Protein 6X7N (pdb70)

Foldseek 3Di:
DDWDKDKDFDDPQQAAPALRVVVVVVVVQQVQQCVPFVHNQVQFAFPVGARKHQAWFKKKKAAAPQDFRNVDDGGFIKMKTKHWAFPDQFKIKMKIKIARPPDDCSVPHDDLCCQQPNPDHRIIIMITITGIWGDPDPLFQPPIHGGGGPSGHSPPGHHDDPVRDCVVQVVVCQVCLFSQHPPHPQKAWDPQKDKDWAQQDPPPAADPRGWGHPSVVVVVQVVRVVVRCVVVVHDPVQSSVKGFRMKMKGFQGIGRNRFTKMKMKTKIAGNPDHQWIKIWIWIGRVVVGDGGMIMITTIGTD

Organism: Streptomyces atroolivaceus (NCBI:txid66869)

Sequence (302 aa):
RPEIKQAVTVRPGMCGPGSLFVGQLGDWTWETVSAQCDTDVFAARDASSGNPTYLAFYYFRVRGGRELHPGSLTFGDRLTTVTSGCYDQGTESSVLTLHRIDRRAAGGSSDDAQRPLDLLHHEFYERPRRDGSLYVENFNRWVTTRSAPGSNEDLVKSSSPPGFRNDDGGLLPQLPAAYSPRAVYREARTAHTFRALDEPPGFRLLPDTVEVEHPVDIVRDVNGVGLLYFASSYFSMVDKAALALWRRLGRSDRAFLRRVVVDQQMCYLLGNADLDSVLTLGARVRVSTETPGEELVDVVISDRDSGRVIAVSTLHTQHHD

Structure (mmCIF, N/CA/C/O backbone):
data_6X7N
#
_entry.id   6X7N
#
_cell.length_a   60.875
_cell.length_b   60.875
_cell.length_c   309.488
_cell.angle_alpha   90.000
_cell.angle_beta   90.000
_cell.angle_gamma   120.000
#
_symmetry.space_group_name_H-M   'P 61 2 2'
#
loop_
_entity.id
_entity.type
_entity.pdbx_description
1 polymer 'Bifunctional methylmalonyl-CoA:ACP acyltransferase/decarboxylase'
2 non-polymer [1-[2-[3-[[(2~{R})-4-[[[(2~{R},3~{S},4~{R},5~{R})-5-(6-aminopurin-9-yl)-4-oxidanyl-3-phosphonooxy-oxolan-2-yl]methoxy-oxidanyl-phosphoryl]oxy-oxidanyl-phosphoryl]oxy-3,3-dimethyl-2-oxidanyl-butanoyl]amino]propanoylamino]ethylamino]-1-oxidanylidene-propan-2-ylidene]-bis(oxidanidyl)azanium
3 non-polymer 'SULFATE ION'
4 water water
#
loop_
_atom_site.group_PDB
_atom_site.id
_atom_site.type_symbol
_atom_site.label_atom_id
_atom_site.label_alt_id
_atom_site.label_comp_id
_atom_site.label_asym_id
_atom_site.label_entity_id
_atom_site.label_seq_id
_atom_site.pdbx_PDB_ins_code
_atom_site.Cartn_x
_atom_site.Cartn_y
_atom_site.Cartn_z
_atom_site.occupancy
_atom_site.B_iso_or_equiv
_atom_site.auth_seq_id
_atom_site.auth_comp_id
_atom_site.auth_asym_id
_atom_site.auth_atom_id
_atom_site.pdbx_PDB_model_num
ATOM 1 N N . ARG A 1 10 ? 8.219 8.314 6.344 1.00 55.77 10 ARG A N 1
ATOM 2 C CA . ARG A 1 10 ? 8.159 7.989 7.810 1.00 54.96 10 ARG A CA 1
ATOM 3 C C . ARG A 1 10 ? 7.728 9.212 8.606 1.00 55.33 10 ARG A C 1
ATOM 4 O O . ARG A 1 10 ? 7.848 10.344 8.141 1.00 58.37 10 ARG A O 1
ATOM 12 N N . PRO A 1 11 ? 7.279 9.019 9.865 1.00 47.28 11 PRO A N 1
ATOM 13 C CA . PRO A 1 11 ? 6.969 10.153 10.725 1.00 47.58 11 PRO A CA 1
ATOM 14 C C . PRO A 1 11 ? 8.265 10.871 11.148 1.00 41.90 11 PRO A C 1
ATOM 15 O O . PRO A 1 11 ? 9.290 10.234 11.475 1.00 41.12 11 PRO A O 1
ATOM 19 N N . GLU A 1 12 ? 8.216 12.195 11.032 1.00 38.17 12 GLU A N 1
ATOM 20 C CA . GLU A 1 12 ? 9.079 13.121 11.794 1.00 36.21 12 GLU A CA 1
ATOM 21 C C . GLU A 1 12 ? 9.012 12.730 13.261 1.00 36.69 12 GLU A C 1
ATOM 22 O O . GLU A 1 12 ? 7.977 12.184 13.707 1.00 39.49 12 GLU A O 1
ATOM 28 N N . ILE A 1 13 ? 10.069 13.036 13.994 1.00 34.18 13 ILE A N 1
ATOM 29 C CA . ILE A 1 13 ? 10.139 12.697 15.431 1.00 30.87 13 ILE A CA 1
ATOM 30 C C . ILE A 1 13 ? 9.971 13.984 16.228 1.00 33.54 13 ILE A C 1
ATOM 31 O O . ILE A 1 13 ? 10.858 14.836 16.136 1.00 28.13 13 ILE A O 1
ATOM 36 N N . LYS A 1 14 ? 8.882 14.096 17.002 1.00 30.20 14 LYS A N 1
ATOM 37 C CA . LYS A 1 14 ? 8.708 15.152 18.016 1.00 33.79 14 LYS A CA 1
ATOM 38 C C . LYS A 1 14 ? 9.186 14.622 19.369 1.00 35.96 14 LYS A C 1
ATOM 39 O O . LYS A 1 14 ? 8.945 13.434 19.709 1.00 41.54 14 LYS A O 1
ATOM 45 N N . GLN A 1 15 ? 9.876 15.465 20.115 1.00 27.26 15 GLN A N 1
ATOM 46 C CA . GLN A 1 15 ? 10.258 15.094 21.499 1.00 28.29 15 GLN A CA 1
ATOM 47 C C . GLN A 1 15 ? 10.190 16.345 22.387 1.00 24.87 15 GLN A C 1
ATOM 48 O O . GLN A 1 15 ? 10.455 17.503 21.933 1.00 22.56 15 GLN A O 1
ATOM 54 N N . ALA A 1 16 ? 9.715 16.114 23.628 1.00 24.51 16 ALA A N 1
ATOM 55 C CA . ALA A 1 16 ? 9.783 17.052 24.764 1.00 23.51 16 ALA A CA 1
ATOM 56 C C . ALA A 1 16 ? 11.168 16.880 25.399 1.00 21.05 16 ALA A C 1
ATOM 57 O O . ALA A 1 16 ? 11.556 15.735 25.682 1.00 26.00 16 ALA A O 1
ATOM 59 N N . VAL A 1 17 ? 11.875 17.985 25.506 1.00 20.17 17 VAL A N 1
ATOM 60 C CA . VAL A 1 17 ? 13.261 17.995 26.055 1.00 18.94 17 VAL A CA 1
ATOM 61 C C . VAL A 1 17 ? 13.301 19.018 27.156 1.00 19.14 17 VAL A C 1
ATOM 62 O O . VAL A 1 17 ? 13.017 20.198 26.936 1.00 19.85 17 VAL A O 1
ATOM 66 N N . THR A 1 18 ? 13.812 18.586 28.309 1.00 18.87 18 THR A N 1
ATOM 67 C CA . THR A 1 18 ? 14.157 19.497 29.402 1.00 19.70 18 THR A CA 1
ATOM 68 C C . THR A 1 18 ? 15.673 19.735 29.354 1.00 19.94 18 THR A C 1
ATOM 69 O O . THR A 1 18 ? 16.398 18.762 29.348 1.00 22.06 18 THR A O 1
ATOM 73 N N . VAL A 1 19 ? 16.079 20.965 29.198 1.00 16.17 19 VAL A N 1
ATOM 74 C CA . VAL A 1 19 ? 17.523 21.318 28.987 1.00 16.32 19 VAL A CA 1
ATOM 75 C C . VAL A 1 19 ? 18.359 20.794 30.172 1.00 16.48 19 VAL A C 1
ATOM 76 O O . VAL A 1 19 ? 18.130 21.082 31.345 1.00 15.78 19 VAL A O 1
ATOM 80 N N . ARG A 1 20 ? 19.386 20.022 29.810 1.00 15.67 20 ARG A N 1
ATOM 81 C CA . ARG A 1 20 ? 20.327 19.359 30.750 1.00 14.51 20 ARG A CA 1
ATOM 82 C C . ARG A 1 20 ? 21.654 20.097 30.771 1.00 12.87 20 ARG A C 1
ATOM 83 O O . ARG A 1 20 ? 22.029 20.766 29.805 1.00 13.56 20 ARG A O 1
ATOM 91 N N . PRO A 1 21 ? 22.460 19.830 31.807 1.00 13.36 21 PRO A N 1
ATOM 92 C CA . PRO A 1 21 ? 23.806 20.367 31.812 1.00 13.35 21 PRO A CA 1
ATOM 93 C C . PRO A 1 21 ? 24.654 20.001 30.593 1.00 14.20 21 PRO A C 1
ATOM 94 O O . PRO A 1 21 ? 25.516 20.786 30.166 1.00 13.96 21 PRO A O 1
ATOM 98 N N . GLY A 1 22 ? 24.431 18.835 29.983 1.00 14.48 22 GLY A N 1
ATOM 99 C CA . GLY A 1 22 ? 25.269 18.378 28.868 1.00 14.89 22 GLY A CA 1
ATOM 100 C C . GLY A 1 22 ? 24.820 18.926 27.528 1.00 14.05 22 GLY A C 1
ATOM 101 O O . GLY A 1 22 ? 25.306 18.457 26.485 1.00 14.38 22 GLY A O 1
ATOM 102 N N . MET A 1 23 ? 23.961 19.961 27.456 1.00 12.12 23 MET A N 1
ATOM 103 C CA . MET A 1 23 ? 23.483 20.438 26.140 1.00 13.29 23 MET A CA 1
ATOM 104 C C . MET A 1 23 ? 23.284 21.971 26.140 1.00 13.79 23 MET A C 1
ATOM 105 O O . MET A 1 23 ? 22.506 22.456 25.302 1.00 16.17 23 MET A O 1
ATOM 110 N N . CYS A 1 24 ? 23.978 22.710 26.969 1.00 13.56 24 CYS A N 1
ATOM 111 C CA . CYS A 1 24 ? 23.863 24.190 26.916 1.00 14.71 24 CYS A CA 1
ATOM 112 C C . CYS A 1 24 ? 25.090 24.857 27.456 1.00 16.45 24 CYS A C 1
ATOM 113 O O . CYS A 1 24 ? 26.030 24.151 27.879 1.00 15.25 24 CYS A O 1
ATOM 116 N N . GLY A 1 25 ? 25.087 26.190 27.513 1.00 16.72 25 GLY A N 1
ATOM 117 C CA . GLY A 1 25 ? 26.237 26.950 27.982 1.00 16.40 25 GLY A CA 1
ATOM 118 C C . GLY A 1 25 ? 27.002 27.532 26.809 1.00 16.33 25 GLY A C 1
ATOM 119 O O . GLY A 1 25 ? 26.695 27.276 25.644 1.00 19.06 25 GLY A O 1
ATOM 120 N N . PRO A 1 26 ? 28.031 28.329 27.105 1.00 17.94 26 PRO A N 1
ATOM 121 C CA . PRO A 1 26 ? 28.787 29.030 26.065 1.00 20.47 26 PRO A CA 1
ATOM 122 C C . PRO A 1 26 ? 29.755 28.124 25.296 1.0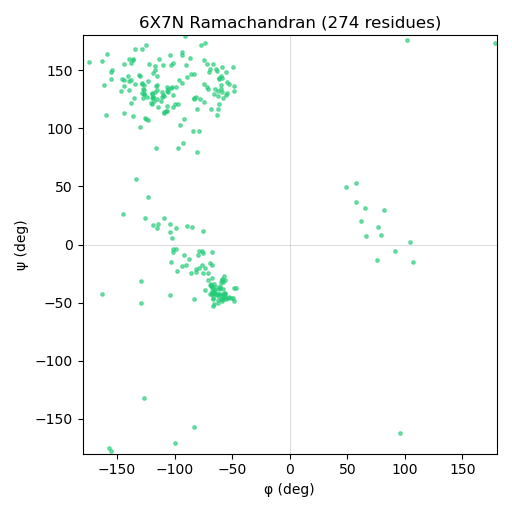0 20.85 26 PRO A C 1
ATOM 123 O O . PRO A 1 26 ? 30.463 28.620 24.400 1.00 23.36 26 PRO A O 1
ATOM 127 N N . GLY A 1 27 ? 29.898 26.871 25.708 1.00 19.78 27 GLY A N 1
ATOM 128 C CA . GLY A 1 27 ? 30.729 25.885 24.998 1.00 19.47 27 GLY A CA 1
ATOM 129 C C . GLY A 1 27 ? 29.976 25.251 23.835 1.00 17.28 27 GLY A C 1
ATOM 130 O O . GLY A 1 27 ? 29.030 25.779 23.301 1.00 17.89 27 GLY A O 1
ATOM 131 N N . SER A 1 28 ? 30.455 24.094 23.485 1.00 17.65 28 SER A N 1
ATOM 132 C CA . SER A 1 28 ? 29.976 23.326 22.322 1.00 17.73 28 SER A CA 1
ATOM 133 C C . SER A 1 28 ? 28.978 22.221 22.691 1.00 16.37 28 SER A C 1
ATOM 134 O O . SER A 1 28 ? 28.699 21.345 21.813 1.00 15.66 28 SER A O 1
ATOM 137 N N . LEU A 1 29 ? 28.422 22.236 23.927 1.00 13.82 29 LEU A N 1
ATOM 138 C CA . LEU A 1 29 ? 27.567 21.111 24.335 1.00 14.46 29 LEU A CA 1
ATOM 139 C C . LEU A 1 29 ? 26.278 21.032 23.529 1.00 13.11 29 LEU A C 1
ATOM 140 O O . LEU A 1 29 ? 25.7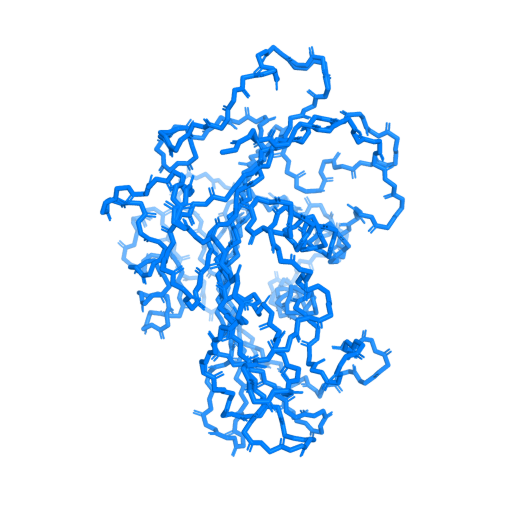92 19.935 23.280 1.00 13.93 29 LEU A O 1
ATOM 145 N N . PHE A 1 30 ? 25.646 22.173 23.252 1.00 14.13 30 PHE A N 1
ATOM 146 C CA . PHE A 1 30 ? 24.361 22.122 22.515 1.00 13.96 30 PHE A CA 1
ATOM 147 C C . PHE A 1 30 ? 24.602 21.504 21.122 1.00 13.07 30 PHE A C 1
ATOM 148 O O . PHE A 1 30 ? 23.860 20.664 20.671 1.00 14.07 30 PHE A O 1
ATOM 156 N N . VAL A 1 31 ? 25.631 21.976 20.417 1.00 14.91 31 VAL A N 1
ATOM 157 C CA . VAL A 1 31 ? 26.008 21.410 19.100 1.00 14.39 31 VAL A CA 1
ATOM 158 C C . VAL A 1 31 ? 26.276 19.905 19.249 1.00 12.72 31 VAL A C 1
ATOM 159 O O . VAL A 1 31 ? 25.842 19.136 18.384 1.00 13.53 31 VAL A O 1
ATOM 163 N N . GLY A 1 32 ? 26.964 19.502 20.304 1.00 12.59 32 GLY A N 1
ATOM 164 C CA . GLY A 1 32 ? 27.205 18.071 20.549 1.00 13.20 32 GLY A CA 1
ATOM 165 C C . GLY A 1 32 ? 25.905 17.294 20.648 1.00 12.88 32 GLY A C 1
ATOM 166 O O . GLY A 1 32 ? 25.730 16.248 20.039 1.00 14.30 32 GLY A O 1
ATOM 167 N N . GLN A 1 33 ? 24.944 17.854 21.381 1.00 13.21 33 GLN A N 1
ATOM 168 C CA . GLN A 1 33 ? 23.636 17.174 21.585 1.00 13.47 33 GLN A CA 1
ATOM 169 C C . GLN A 1 33 ? 22.884 17.126 20.270 1.00 14.25 33 GLN A C 1
ATOM 170 O O . GLN A 1 33 ? 22.257 16.143 19.947 1.00 16.15 33 GLN A O 1
ATOM 176 N N . LEU A 1 34 ? 22.895 18.221 19.524 1.00 14.06 34 LEU A N 1
ATOM 177 C CA . LEU A 1 34 ? 22.242 18.255 18.212 1.00 13.85 34 LEU A CA 1
ATOM 178 C C . LEU A 1 34 ? 22.762 17.107 17.354 1.00 13.52 34 LEU A C 1
ATOM 179 O O . LEU A 1 34 ? 22.007 16.476 16.612 1.00 15.01 34 LEU A O 1
ATOM 184 N N . GLY A 1 35 ? 24.083 16.941 17.355 1.00 13.13 35 GLY A N 1
ATOM 185 C CA . GLY A 1 35 ? 24.697 15.913 16.517 1.00 14.25 35 GLY A CA 1
ATOM 186 C C . GLY A 1 35 ? 24.250 14.505 16.889 1.00 12.92 35 GLY A C 1
ATOM 187 O O . GLY A 1 35 ? 23.978 13.697 15.997 1.00 13.31 35 GLY A O 1
ATOM 188 N N . ASP A 1 36 ? 24.196 14.261 18.173 1.00 12.40 36 ASP A N 1
ATOM 189 C CA . ASP A 1 36 ? 23.653 12.954 18.658 1.00 12.83 36 ASP A CA 1
ATOM 190 C C . ASP A 1 36 ? 22.212 12.821 18.114 1.00 13.60 36 ASP A C 1
ATOM 191 O O . ASP A 1 36 ? 21.864 11.733 17.638 1.00 14.75 36 ASP A O 1
ATOM 196 N N . TRP A 1 37 ? 21.369 13.852 18.214 1.00 14.20 37 TRP A N 1
ATOM 197 C CA . TRP A 1 37 ? 19.973 13.743 17.699 1.00 15.51 37 TRP A CA 1
ATOM 198 C C . TRP A 1 37 ? 19.991 13.484 16.221 1.00 16.48 37 TRP A C 1
ATOM 199 O O . TRP A 1 37 ? 19.143 12.734 15.734 1.00 16.52 37 TRP A O 1
ATOM 210 N N . THR A 1 38 ? 20.881 14.083 15.460 1.00 14.86 38 THR A N 1
ATOM 211 C CA . THR A 1 38 ? 20.946 13.792 14.022 1.00 14.19 38 THR A CA 1
ATOM 212 C C . THR A 1 38 ? 21.197 12.291 13.786 1.00 14.67 38 THR A C 1
ATOM 213 O O . THR A 1 38 ? 20.488 11.687 12.993 1.00 16.34 38 THR A O 1
ATOM 217 N N . TRP A 1 39 ? 22.155 11.701 14.451 1.00 14.77 39 TRP A N 1
ATOM 218 C CA . TRP A 1 39 ? 22.449 10.278 14.227 1.00 14.89 39 TRP A CA 1
ATOM 219 C C . TRP A 1 39 ? 21.239 9.441 14.697 1.00 15.70 39 TRP A C 1
ATOM 220 O O . TRP A 1 39 ? 20.965 8.468 14.002 1.00 17.20 39 TRP A O 1
ATOM 231 N N . GLU A 1 40 ? 20.526 9.857 15.750 1.00 15.58 40 GLU A N 1
ATOM 232 C CA . GLU A 1 40 ? 19.339 9.077 16.174 1.00 16.86 40 GLU A CA 1
ATOM 233 C C . GLU A 1 40 ? 18.290 9.193 15.102 1.00 17.75 40 GLU A C 1
ATOM 234 O O . GLU A 1 40 ? 17.578 8.169 14.840 1.00 19.94 40 GLU A O 1
ATOM 240 N N . THR A 1 41 ? 18.096 10.386 14.556 1.00 15.69 41 THR A N 1
ATOM 241 C CA . THR A 1 41 ? 16.989 10.654 13.589 1.00 17.76 41 THR A CA 1
ATOM 242 C C . THR A 1 41 ? 17.266 9.872 12.322 1.00 17.70 41 THR A C 1
ATOM 243 O O . THR A 1 41 ? 16.339 9.221 11.731 1.00 18.44 41 THR A O 1
ATOM 247 N N . VAL A 1 42 ? 18.486 9.922 11.800 1.00 17.59 42 VAL A N 1
ATOM 248 C CA . VAL A 1 42 ? 18.859 9.134 10.598 1.00 17.34 42 VAL A CA 1
ATOM 249 C C . VAL A 1 42 ? 18.655 7.635 10.875 1.00 19.42 42 VAL A C 1
ATOM 250 O O . VAL A 1 42 ? 18.110 6.915 9.990 1.00 20.06 42 VAL A O 1
ATOM 254 N N . SER A 1 43 ? 19.038 7.137 12.031 1.00 17.93 43 SER A N 1
ATOM 255 C CA . SER A 1 43 ? 18.929 5.679 12.298 1.00 19.50 43 SER A CA 1
ATOM 256 C C . SER A 1 43 ? 17.448 5.315 12.198 1.00 20.49 43 SER A C 1
ATOM 257 O O . SER A 1 43 ? 17.122 4.265 11.629 1.00 22.26 43 SER A O 1
ATOM 260 N N . ALA A 1 44 ? 16.599 6.122 12.785 1.00 18.51 44 ALA A N 1
ATOM 261 C CA . ALA A 1 44 ? 15.139 5.844 12.840 1.00 22.02 44 ALA A CA 1
ATOM 262 C C . ALA A 1 44 ? 14.555 5.901 11.432 1.00 23.69 44 ALA A C 1
ATOM 263 O O . ALA A 1 44 ? 13.767 4.972 11.074 1.00 29.43 44 ALA A O 1
ATOM 265 N N . GLN A 1 45 ? 14.806 6.964 10.685 1.00 21.35 45 GLN A N 1
ATOM 266 C CA . GLN A 1 45 ? 14.127 7.205 9.383 1.00 24.08 45 GLN A CA 1
ATOM 267 C C . GLN A 1 45 ? 14.771 6.418 8.253 1.00 25.77 45 GLN A C 1
ATOM 268 O O . GLN A 1 45 ? 14.091 6.302 7.216 1.00 26.69 45 GLN A O 1
ATOM 274 N N . CYS A 1 46 ? 16.020 5.961 8.351 1.00 21.90 46 CYS A N 1
ATOM 275 C CA . CYS A 1 46 ? 16.735 5.313 7.236 1.00 21.05 46 CYS A CA 1
ATOM 276 C C . CYS A 1 46 ? 17.050 3.860 7.526 1.00 21.71 46 CYS A C 1
ATOM 277 O O . CYS A 1 46 ? 17.888 3.274 6.803 1.00 21.39 46 CYS A O 1
ATOM 280 N N . ASP A 1 47 ? 16.394 3.339 8.574 1.00 22.16 47 ASP A N 1
ATOM 281 C CA . ASP A 1 47 ? 16.453 1.900 8.921 1.00 25.16 47 ASP A CA 1
ATOM 282 C C . ASP A 1 47 ? 17.900 1.419 8.951 1.00 23.90 47 ASP A C 1
ATOM 283 O O . ASP A 1 47 ? 18.251 0.307 8.490 1.00 25.49 47 ASP A O 1
ATOM 288 N N . THR A 1 48 ? 18.770 2.155 9.651 1.00 22.92 48 THR A N 1
ATOM 289 C CA . THR A 1 48 ? 20.195 1.835 9.688 1.00 23.36 48 THR A CA 1
ATOM 290 C C . THR A 1 48 ? 20.717 2.145 11.094 1.00 19.35 48 THR A C 1
ATOM 291 O O . THR A 1 48 ? 20.347 3.241 11.582 1.00 22.61 48 THR A O 1
ATOM 295 N N . ASP A 1 49 ? 21.516 1.307 11.681 1.00 18.83 49 ASP A N 1
ATOM 296 C CA . ASP A 1 49 ? 22.209 1.674 12.937 1.00 20.38 49 ASP A CA 1
ATOM 297 C C . ASP A 1 49 ? 23.404 2.552 12.538 1.00 17.32 49 ASP A C 1
ATOM 298 O O . ASP A 1 49 ? 24.479 2.068 12.298 1.00 18.77 49 ASP A O 1
ATOM 303 N N . VAL A 1 50 ? 23.227 3.867 12.627 1.00 17.45 50 VAL A N 1
ATOM 304 C CA . VAL A 1 50 ? 24.313 4.784 12.220 1.00 17.06 50 VAL A CA 1
ATOM 305 C C . VAL A 1 50 ? 25.492 4.591 13.171 1.00 14.80 50 VAL A C 1
ATOM 306 O O . VAL A 1 50 ? 26.635 4.650 12.777 1.00 15.41 50 VAL A O 1
ATOM 310 N N . PHE A 1 51 ? 25.196 4.396 14.464 1.00 15.83 51 PHE A N 1
ATOM 311 C CA . PHE A 1 51 ? 26.247 4.385 15.503 1.00 15.42 51 PHE A CA 1
ATOM 312 C C . PHE A 1 51 ? 27.243 3.261 15.227 1.00 14.58 51 PHE A C 1
ATOM 313 O O . PHE A 1 51 ? 28.411 3.440 15.435 1.00 17.38 51 PHE A O 1
ATOM 321 N N . ALA A 1 52 ? 26.735 2.086 14.728 1.00 16.39 52 ALA A N 1
ATOM 322 C CA . ALA A 1 52 ? 27.664 0.954 14.491 1.00 17.51 52 ALA A CA 1
ATOM 323 C C . ALA A 1 52 ? 27.867 0.704 12.999 1.00 20.80 52 ALA A C 1
ATOM 324 O O . ALA A 1 52 ? 28.269 -0.428 12.637 1.00 20.87 52 ALA A O 1
ATOM 326 N N . ALA A 1 53 ? 27.634 1.684 12.146 1.00 17.68 53 ALA A N 1
ATOM 327 C CA . ALA A 1 53 ? 27.567 1.478 10.695 1.00 18.58 53 ALA A CA 1
ATOM 328 C C . ALA A 1 53 ? 28.888 0.950 10.167 1.00 18.02 53 ALA A C 1
ATOM 329 O O . ALA A 1 53 ? 29.973 1.341 10.509 1.00 19.63 53 ALA A O 1
ATOM 331 N N . ARG A 1 54 ? 28.763 0.052 9.171 1.00 21.41 54 ARG A N 1
ATOM 332 C CA . ARG A 1 54 ? 29.866 -0.578 8.425 1.00 24.01 54 ARG A CA 1
ATOM 333 C C . ARG A 1 54 ? 29.575 -0.427 6.934 1.00 23.67 54 ARG A C 1
ATOM 334 O O . ARG A 1 54 ? 28.393 -0.478 6.566 1.00 24.79 54 ARG A O 1
ATOM 342 N N . ASP A 1 55 ? 30.607 -0.251 6.118 1.00 23.33 55 ASP A N 1
ATOM 343 C CA . ASP A 1 55 ? 30.435 -0.286 4.635 1.00 27.44 55 ASP A CA 1
ATOM 344 C C . ASP A 1 55 ? 30.228 -1.752 4.240 1.00 32.66 55 ASP A C 1
ATOM 345 O O . ASP A 1 55 ? 30.367 -2.652 5.089 1.00 28.53 55 ASP A O 1
ATOM 350 N N . ALA A 1 56 ? 29.920 -1.973 2.961 1.00 33.62 56 ALA A N 1
ATOM 351 C CA . ALA A 1 56 ? 29.615 -3.314 2.421 1.00 35.70 56 ALA A CA 1
ATOM 352 C C . ALA A 1 56 ? 30.802 -4.227 2.685 1.00 36.19 56 ALA A C 1
ATOM 353 O O . ALA A 1 56 ? 30.585 -5.428 2.912 1.00 34.69 56 ALA A O 1
ATOM 355 N N . SER A 1 57 ? 32.015 -3.668 2.674 1.00 32.26 57 SER A N 1
ATOM 356 C CA A SER A 1 57 ? 33.277 -4.442 2.839 0.50 27.69 57 SER A CA 1
ATOM 357 C CA B SER A 1 57 ? 33.245 -4.484 2.836 0.50 29.62 57 SER A CA 1
ATOM 358 C C . SER A 1 57 ? 33.484 -4.832 4.302 1.00 28.17 57 SER A C 1
ATOM 359 O O . SER A 1 57 ? 34.322 -5.645 4.557 1.00 28.68 57 SER A O 1
ATOM 364 N N . GLY A 1 58 ? 32.792 -4.178 5.241 1.00 30.48 58 GLY A N 1
ATOM 365 C CA . GLY A 1 58 ? 32.951 -4.467 6.682 1.00 29.44 58 GLY A CA 1
ATOM 366 C C . GLY A 1 58 ? 33.759 -3.421 7.470 1.00 33.60 58 GLY A C 1
ATOM 367 O O . GLY A 1 58 ? 34.013 -3.650 8.629 1.00 30.63 58 GLY A O 1
ATOM 368 N N . ASN A 1 59 ? 34.217 -2.332 6.867 1.00 29.82 59 ASN A N 1
ATOM 369 C CA . ASN A 1 59 ? 34.963 -1.258 7.578 1.00 29.78 59 ASN A CA 1
ATOM 370 C C . ASN A 1 59 ? 33.983 -0.256 8.199 1.00 23.85 59 ASN A C 1
ATOM 371 O O . ASN A 1 59 ? 32.904 -0.007 7.665 1.00 22.99 59 ASN A O 1
ATOM 376 N N . PRO A 1 60 ? 34.329 0.342 9.370 1.00 23.01 60 PRO A N 1
ATOM 377 C CA . PRO A 1 60 ? 33.456 1.344 9.989 1.00 20.01 60 PRO A CA 1
ATOM 378 C C . PRO A 1 60 ? 33.242 2.526 9.035 1.00 19.59 60 PRO A C 1
ATOM 379 O O . PRO A 1 60 ? 34.211 2.966 8.404 1.00 20.85 60 PRO A O 1
ATOM 383 N N . THR A 1 61 ? 31.993 2.957 8.890 1.00 18.42 61 THR A N 1
ATOM 384 C CA . THR A 1 61 ? 31.630 4.153 8.118 1.00 18.76 61 THR A CA 1
ATOM 385 C C . THR A 1 61 ? 30.945 5.108 9.090 1.00 17.15 61 THR A C 1
ATOM 386 O O . THR A 1 61 ? 30.024 4.752 9.827 1.00 17.17 61 THR A O 1
ATOM 390 N N . TYR A 1 62 ? 31.442 6.334 9.058 1.00 16.55 62 TYR A N 1
ATOM 391 C CA . TYR A 1 62 ? 30.998 7.421 9.957 1.00 16.49 62 TYR A CA 1
ATOM 392 C C . TYR A 1 62 ? 30.148 8.357 9.149 1.00 15.24 62 TYR A C 1
ATOM 393 O O . TYR A 1 62 ? 30.505 8.761 8.033 1.00 16.07 62 TYR A O 1
ATOM 402 N N . LEU A 1 63 ? 28.988 8.678 9.694 1.00 14.81 63 LEU A N 1
ATOM 403 C CA . LEU A 1 63 ? 28.061 9.645 9.077 1.00 16.08 63 LEU A CA 1
ATOM 404 C C . LEU A 1 63 ? 28.586 11.039 9.447 1.00 16.19 63 LEU A C 1
ATOM 405 O O . LEU A 1 63 ? 28.080 11.741 10.404 1.00 15.46 63 LEU A O 1
ATOM 410 N N . ALA A 1 64 ? 29.599 11.497 8.733 1.00 15.03 64 ALA A N 1
ATOM 411 C CA . ALA A 1 64 ? 30.391 12.679 9.166 1.00 14.06 64 ALA A CA 1
ATOM 412 C C . ALA A 1 64 ? 29.619 13.965 8.956 1.00 14.14 64 ALA A C 1
ATOM 413 O O . ALA A 1 64 ? 28.997 14.163 7.918 1.00 14.51 64 ALA A O 1
ATOM 415 N N . PHE A 1 65 ? 29.701 14.855 9.934 1.00 13.78 65 PHE A N 1
ATOM 416 C CA . PHE A 1 65 ? 29.157 16.220 9.782 1.00 13.55 65 PHE A CA 1
ATOM 417 C C . PHE A 1 65 ? 29.934 16.954 8.693 1.00 13.35 65 PHE A C 1
ATOM 418 O O . PHE A 1 65 ? 31.165 16.847 8.718 1.00 14.80 65 PHE A O 1
ATOM 426 N N . TYR A 1 66 ? 29.216 17.623 7.807 1.00 15.13 66 TYR A N 1
ATOM 427 C CA . TYR A 1 66 ? 29.849 18.310 6.669 1.00 14.66 66 TYR A CA 1
ATOM 428 C C . TYR A 1 66 ? 29.361 19.752 6.601 1.00 15.84 66 TYR A C 1
ATOM 429 O O . TYR A 1 66 ? 30.218 20.644 6.489 1.00 16.37 66 TYR A O 1
ATOM 438 N N . TYR A 1 67 ? 28.076 19.979 6.635 1.00 14.81 67 TYR A N 1
ATOM 439 C CA . TYR A 1 67 ? 27.562 21.370 6.741 1.00 16.38 67 TYR A CA 1
ATOM 440 C C . TYR A 1 67 ? 26.583 21.447 7.907 1.00 16.21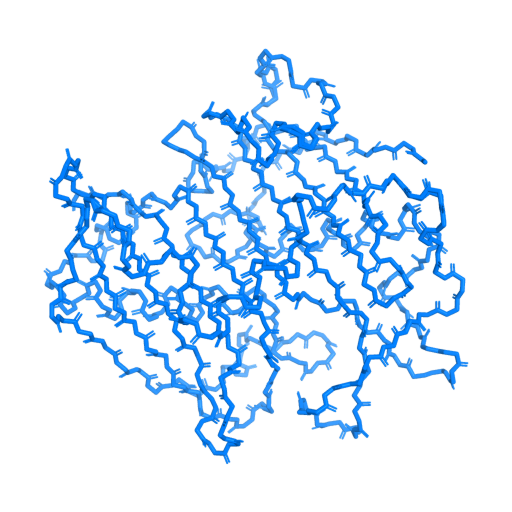 67 TYR A C 1
ATOM 441 O O . TYR A 1 67 ? 25.677 20.596 8.004 1.00 15.34 67 TYR A O 1
ATOM 450 N N . PHE A 1 68 ? 26.740 22.485 8.733 1.00 16.40 68 PHE A N 1
ATOM 451 C CA . PHE A 1 68 ? 26.031 22.616 10.009 1.00 14.61 68 PHE A CA 1
ATOM 452 C C . PHE A 1 68 ? 25.585 24.050 10.140 1.00 15.74 68 PHE A C 1
ATOM 453 O O . PHE A 1 68 ? 26.461 24.918 10.098 1.00 16.96 68 PHE A O 1
ATOM 461 N N . ARG A 1 69 ? 24.297 24.269 10.286 1.00 16.33 69 ARG A N 1
ATOM 462 C CA . ARG A 1 69 ? 23.761 25.625 10.519 1.00 16.41 69 ARG A CA 1
ATOM 463 C C . ARG A 1 69 ? 22.901 25.601 11.759 1.00 16.73 69 ARG A C 1
ATOM 464 O O . ARG A 1 69 ? 22.114 24.668 11.931 1.00 16.65 69 ARG A O 1
ATOM 472 N N . VAL A 1 70 ? 23.053 26.622 12.591 1.00 17.13 70 VAL A N 1
ATOM 473 C CA . VAL A 1 70 ? 22.178 26.868 13.758 1.00 18.11 70 VAL A CA 1
ATOM 474 C C . VAL A 1 70 ? 21.675 28.308 13.591 1.00 18.70 70 VAL A C 1
ATOM 475 O O . VAL A 1 70 ? 22.478 29.151 13.759 1.00 18.77 70 VAL A O 1
ATOM 479 N N . ARG A 1 71 ? 20.410 28.464 13.277 1.00 20.59 71 ARG A N 1
ATOM 480 C CA . ARG A 1 71 ? 19.789 29.797 13.087 1.00 23.15 71 ARG A CA 1
ATOM 481 C C . ARG A 1 71 ? 18.800 30.024 14.223 1.00 18.90 71 ARG A C 1
ATOM 482 O O . ARG A 1 71 ? 17.841 29.250 14.352 1.00 21.18 71 ARG A O 1
ATOM 490 N N . GLY A 1 72 ? 19.020 31.123 14.939 1.00 22.43 72 GLY A N 1
ATOM 491 C CA . GLY A 1 72 ? 18.054 31.590 15.947 1.00 23.13 72 GLY A CA 1
ATOM 492 C C . GLY A 1 72 ? 17.672 33.035 15.725 1.00 25.08 72 GLY A C 1
ATOM 493 O O . GLY A 1 72 ? 17.353 33.417 14.593 1.00 26.04 72 GLY A O 1
ATOM 494 N N . GLY A 1 73 ? 17.714 33.803 16.778 1.00 27.44 73 GLY A N 1
ATOM 495 C CA . GLY A 1 73 ? 17.363 35.239 16.763 1.00 26.39 73 GLY A CA 1
ATOM 496 C C . GLY A 1 73 ? 17.495 35.789 18.165 1.00 25.79 73 GLY A C 1
ATOM 497 O O . GLY A 1 73 ? 17.657 34.966 19.096 1.00 25.83 73 GLY A O 1
ATOM 498 N N . ARG A 1 74 ? 17.354 37.098 18.347 1.00 30.27 74 ARG A N 1
ATOM 499 C CA . ARG A 1 74 ? 17.272 37.748 19.682 1.00 32.91 74 ARG A CA 1
ATOM 500 C C . ARG A 1 74 ? 16.294 36.998 20.601 1.00 28.12 74 ARG A C 1
ATOM 501 O O . ARG A 1 74 ? 16.609 36.893 21.791 1.00 29.91 74 ARG A O 1
ATOM 509 N N . GLU A 1 75 ? 15.161 36.471 20.131 1.00 27.54 75 GLU A N 1
ATOM 510 C CA . GLU A 1 75 ? 14.121 35.898 21.010 1.00 29.41 75 GLU A CA 1
ATOM 511 C C . GLU A 1 75 ? 14.456 34.462 21.447 1.00 30.79 75 GLU A C 1
ATOM 512 O O . GLU A 1 75 ? 13.919 33.992 22.448 1.00 30.72 75 GLU A O 1
ATOM 518 N N . LEU A 1 76 ? 15.272 33.732 20.689 1.00 28.03 76 LEU A N 1
ATOM 519 C CA . LEU A 1 76 ? 15.694 32.351 21.083 1.00 26.00 76 LEU A CA 1
ATOM 520 C C . LEU A 1 76 ? 16.959 32.046 20.297 1.00 26.16 76 LEU A C 1
ATOM 521 O O . LEU A 1 76 ? 16.879 31.925 19.056 1.00 25.22 76 LEU A O 1
ATOM 526 N N . HIS A 1 77 ? 18.070 31.953 21.005 1.00 24.97 77 HIS A N 1
ATOM 527 C CA . HIS A 1 77 ? 19.397 31.639 20.447 1.00 21.46 77 HIS A CA 1
ATOM 528 C C . HIS A 1 77 ? 20.014 30.582 21.380 1.00 21.86 77 HIS A C 1
ATOM 529 O O . HIS A 1 77 ? 19.505 30.310 22.471 1.00 20.77 77 HIS A O 1
ATOM 536 N N . PRO A 1 78 ? 21.128 29.923 21.007 1.00 21.22 78 PRO A N 1
ATOM 537 C CA . PRO A 1 78 ? 21.663 28.896 21.893 1.00 20.19 78 PRO A CA 1
ATOM 538 C C . PRO A 1 78 ? 22.028 29.403 23.287 1.00 21.09 78 PRO A C 1
ATOM 539 O O . PRO A 1 78 ? 22.001 28.603 24.251 1.00 22.50 78 PRO A O 1
ATOM 543 N N . GLY A 1 79 ? 22.409 30.677 23.414 1.00 20.50 79 GLY A N 1
ATOM 544 C CA . GLY A 1 79 ? 22.763 31.272 24.700 1.00 21.38 79 GLY A CA 1
ATOM 545 C C . GLY A 1 79 ? 21.538 31.556 25.558 1.00 20.14 79 GLY A C 1
ATOM 546 O O . GLY A 1 79 ? 21.750 31.839 26.736 1.00 22.89 79 GLY A O 1
ATOM 547 N N . SER A 1 80 ? 20.313 31.402 25.050 1.00 21.68 80 SER A N 1
ATOM 548 C CA . SER A 1 80 ? 19.024 31.596 25.777 1.00 23.12 80 SER A CA 1
ATOM 549 C C . SER A 1 80 ? 18.803 30.397 26.700 1.00 24.08 80 SER A C 1
ATOM 550 O O . SER A 1 80 ? 17.935 30.501 27.599 1.00 25.61 80 SER A O 1
ATOM 553 N N . LEU A 1 81 ? 19.403 29.235 26.385 1.00 19.45 81 LEU A N 1
ATOM 554 C CA . LEU A 1 81 ? 19.025 27.945 27.018 1.00 19.72 81 LEU A CA 1
ATOM 555 C C . LEU A 1 81 ? 19.708 27.823 28.374 1.00 19.70 81 LEU A C 1
ATOM 556 O O . LEU A 1 81 ? 20.949 27.983 28.463 1.00 19.59 81 LEU A O 1
ATOM 561 N N . THR A 1 82 ? 18.925 27.556 29.404 1.00 18.91 82 THR A N 1
ATOM 562 C CA . THR A 1 82 ? 19.443 27.292 30.750 1.00 19.48 82 THR A CA 1
ATOM 563 C C . THR A 1 82 ? 18.848 25.985 31.264 1.00 17.23 82 THR A C 1
ATOM 564 O O . THR A 1 82 ? 17.883 25.460 30.731 1.00 17.37 82 THR A O 1
ATOM 568 N N . PHE A 1 83 ? 19.417 25.497 32.357 1.00 16.69 83 PHE A N 1
ATOM 569 C CA . PHE A 1 83 ? 19.017 24.221 32.983 1.00 15.49 83 PHE A CA 1
ATOM 570 C C . PHE A 1 83 ? 17.514 24.270 33.272 1.00 16.69 83 PHE A C 1
ATOM 571 O O . PHE A 1 83 ? 17.075 25.223 33.867 1.00 18.91 83 PHE A O 1
ATOM 579 N N . GLY A 1 84 ? 16.823 23.258 32.824 1.00 14.97 84 GLY A N 1
ATOM 580 C CA . GLY A 1 84 ? 15.389 23.096 33.178 1.00 16.71 84 GLY A CA 1
ATOM 581 C C . GLY A 1 84 ? 14.458 23.747 32.167 1.00 19.55 84 GLY A C 1
ATOM 582 O O . GLY A 1 84 ? 13.243 23.431 32.255 1.00 19.65 84 GLY A O 1
ATOM 583 N N . ASP A 1 85 ? 14.963 24.461 31.166 1.00 18.23 85 ASP A N 1
ATOM 584 C CA . ASP A 1 85 ? 14.046 24.996 30.113 1.00 18.00 85 ASP A CA 1
ATOM 585 C C . ASP A 1 85 ? 13.308 23.863 29.405 1.00 19.18 85 ASP A C 1
ATOM 586 O O . ASP A 1 85 ? 13.931 22.866 29.077 1.00 19.89 85 ASP A O 1
ATOM 591 N N . ARG A 1 86 ? 11.991 24.014 29.135 1.00 19.76 86 ARG A N 1
ATOM 592 C CA . ARG A 1 86 ? 11.174 23.016 28.409 1.00 19.71 86 ARG A CA 1
ATOM 593 C C . ARG A 1 86 ? 11.086 23.428 26.934 1.00 20.20 86 ARG A C 1
ATOM 594 O O . ARG A 1 86 ? 10.818 24.626 26.623 1.00 21.08 86 ARG A O 1
ATOM 602 N N . LEU A 1 87 ? 11.572 22.505 26.124 1.00 20.50 87 LEU A N 1
ATOM 603 C CA . LEU A 1 87 ? 11.678 22.638 24.657 1.00 18.90 87 LEU A CA 1
ATOM 604 C C . LEU A 1 87 ? 10.803 21.568 24.016 1.00 17.60 87 LEU A C 1
ATOM 605 O O . LEU A 1 87 ? 10.608 20.441 24.508 1.00 19.05 87 LEU A O 1
ATOM 610 N N . THR A 1 88 ? 10.376 21.916 22.797 1.00 20.80 88 THR A N 1
ATOM 611 C CA A THR A 1 88 ? 9.806 20.999 21.786 0.50 20.27 88 THR A CA 1
ATOM 612 C CA B THR A 1 88 ? 9.840 20.954 21.810 0.50 22.02 88 THR A CA 1
ATOM 613 C C . THR A 1 88 ? 10.844 20.851 20.660 1.00 20.10 88 THR A C 1
ATOM 614 O O . THR A 1 88 ? 11.278 21.873 20.184 1.00 21.33 88 THR A O 1
ATOM 621 N N . VAL A 1 89 ? 11.199 19.618 20.320 1.00 17.98 89 VAL A N 1
ATOM 622 C CA . VAL A 1 89 ? 12.170 19.354 19.228 1.00 21.87 89 VAL A CA 1
ATOM 623 C C . VAL A 1 89 ? 11.436 18.555 18.177 1.00 22.22 89 VAL A C 1
ATOM 624 O O . VAL A 1 89 ? 10.965 17.483 18.459 1.00 22.91 89 VAL A O 1
ATOM 628 N N . THR A 1 90 ? 11.478 19.044 16.932 1.00 20.93 90 THR A N 1
ATOM 629 C CA . THR A 1 90 ? 10.902 18.310 15.785 1.00 22.09 90 THR A CA 1
ATOM 630 C C . THR A 1 90 ? 12.026 18.013 14.789 1.00 18.12 90 THR A C 1
ATOM 631 O O . THR A 1 90 ? 12.739 18.937 14.407 1.00 20.82 90 THR A O 1
ATOM 635 N N . SER A 1 91 ? 12.166 16.741 14.421 1.00 20.10 91 SER A N 1
ATOM 636 C CA . SER A 1 91 ? 13.346 16.265 13.651 1.00 20.31 91 SER A CA 1
ATOM 637 C C . SER A 1 91 ? 12.889 15.440 12.450 1.00 21.14 91 SER A C 1
ATOM 638 O O . SER A 1 91 ? 11.967 14.629 12.552 1.00 22.53 91 SER A O 1
ATOM 641 N N . GLY A 1 92 ? 13.616 15.511 11.349 1.00 19.63 92 GLY A N 1
ATOM 642 C CA . GLY A 1 92 ? 13.380 14.648 10.198 1.00 18.51 92 GLY A CA 1
ATOM 643 C C . GLY A 1 92 ? 14.430 14.827 9.121 1.00 18.51 92 GLY A C 1
ATOM 644 O O . GLY A 1 92 ? 15.080 15.872 9.067 1.00 18.29 92 GLY A O 1
ATOM 645 N N . CYS A 1 93 ? 14.563 13.800 8.309 1.00 19.74 93 CYS A N 1
ATOM 646 C CA . CYS A 1 93 ? 15.549 13.690 7.239 1.00 19.40 93 CYS A CA 1
ATOM 647 C C . CYS A 1 93 ? 14.938 13.925 5.847 1.00 20.49 93 CYS A C 1
ATOM 648 O O . CYS A 1 93 ? 13.726 13.613 5.632 1.00 21.41 93 CYS A O 1
ATOM 651 N N . TYR A 1 94 ? 15.795 14.361 4.944 1.00 18.28 94 TYR A N 1
ATOM 652 C CA . TYR A 1 94 ? 15.526 14.670 3.521 1.00 21.92 94 TYR A CA 1
ATOM 653 C C . TYR A 1 94 ? 16.548 13.938 2.671 1.00 21.49 94 TYR A C 1
ATOM 654 O O . TYR A 1 94 ? 17.729 13.943 2.953 1.00 19.28 94 TYR A O 1
ATOM 663 N N . ASP A 1 95 ? 16.033 13.382 1.579 1.00 20.41 95 ASP A N 1
ATOM 664 C CA . ASP A 1 95 ? 16.771 12.579 0.602 1.00 21.32 95 ASP A CA 1
ATOM 665 C C . ASP A 1 95 ? 17.869 13.428 -0.033 1.00 20.52 95 ASP A C 1
ATOM 666 O O . ASP A 1 95 ? 17.563 14.460 -0.696 1.00 21.44 95 ASP A O 1
ATOM 671 N N . GLN A 1 96 ? 19.124 13.013 0.097 1.00 19.20 96 GLN A N 1
ATOM 672 C CA . GLN A 1 96 ? 20.281 13.574 -0.629 1.00 20.30 96 GLN A CA 1
ATOM 673 C C . GLN A 1 96 ? 21.053 12.475 -1.357 1.00 21.10 96 GLN A C 1
ATOM 674 O O . GLN A 1 96 ? 22.268 12.591 -1.519 1.00 20.79 96 GLN A O 1
ATOM 680 N N . GLY A 1 97 ? 20.379 11.374 -1.639 1.00 19.62 97 GLY A N 1
ATOM 681 C CA . GLY A 1 97 ? 21.048 10.208 -2.257 1.00 18.62 97 GLY A CA 1
ATOM 682 C C . GLY A 1 97 ? 21.497 9.157 -1.245 1.00 20.20 97 GLY A C 1
ATOM 683 O O . GLY A 1 97 ? 20.993 9.121 -0.098 1.00 20.53 97 GLY A O 1
ATOM 684 N N . THR A 1 98 ? 22.402 8.288 -1.665 1.00 21.22 98 THR A N 1
ATOM 685 C CA . THR A 1 98 ? 22.854 7.170 -0.796 1.00 21.26 98 THR A CA 1
ATOM 686 C C . THR A 1 98 ? 24.104 7.592 -0.028 1.00 19.12 98 THR A C 1
ATOM 687 O O . THR A 1 98 ? 24.494 6.935 0.926 1.00 22.76 98 THR A O 1
ATOM 691 N N . GLU A 1 99 ? 24.847 8.617 -0.408 1.00 17.41 99 GLU A N 1
ATOM 692 C CA . GLU A 1 99 ? 26.159 8.915 0.246 1.00 19.03 99 GLU A CA 1
ATOM 693 C C . GLU A 1 99 ? 26.059 10.073 1.263 1.00 17.40 99 GLU A C 1
ATOM 694 O O . GLU A 1 99 ? 27.064 10.304 1.998 1.00 18.76 99 GLU A O 1
ATOM 700 N N . SER A 1 100 ? 24.916 10.724 1.325 1.00 18.01 100 SER A N 1
ATOM 701 C CA A SER A 1 100 ? 24.708 11.938 2.160 0.50 17.23 100 SER A CA 1
ATOM 702 C CA B SER A 1 100 ? 24.728 11.875 2.232 0.50 17.73 100 SER A CA 1
ATOM 703 C C . SER A 1 100 ? 23.262 11.971 2.611 1.00 18.09 100 SER A C 1
ATOM 704 O O . SER A 1 100 ? 22.423 11.314 1.967 1.00 19.67 100 SER A O 1
ATOM 709 N N . VAL A 1 101 ? 22.957 12.726 3.620 1.00 17.35 101 VAL A N 1
ATOM 710 C CA . VAL A 1 101 ? 21.568 12.905 4.074 1.00 16.58 101 VAL A CA 1
ATOM 711 C C . VAL A 1 101 ? 21.492 14.240 4.808 1.00 17.80 101 VAL A C 1
ATOM 712 O O . VAL A 1 101 ? 22.444 14.634 5.483 1.00 16.03 101 VAL A O 1
ATOM 716 N N . LEU A 1 102 ? 20.397 14.953 4.642 1.00 18.20 102 LEU A N 1
ATOM 717 C CA . LEU A 1 102 ? 20.117 16.211 5.356 1.00 18.38 102 LEU A CA 1
ATOM 718 C C . LEU A 1 102 ? 19.156 15.926 6.483 1.00 16.44 102 LEU A C 1
ATOM 719 O O . LEU A 1 102 ? 18.146 15.301 6.240 1.00 18.30 102 LEU A O 1
ATOM 724 N N . THR A 1 103 ? 19.498 16.357 7.681 1.00 16.06 103 THR A N 1
ATOM 725 C CA . THR A 1 103 ? 18.616 16.278 8.845 1.00 15.01 103 THR A CA 1
ATOM 726 C C . THR A 1 103 ? 18.289 17.684 9.322 1.00 15.43 103 THR A C 1
ATOM 727 O O . THR A 1 103 ? 19.195 18.482 9.510 1.00 16.73 103 THR A O 1
ATOM 731 N N . LEU A 1 104 ? 17.033 17.941 9.640 1.00 16.68 104 LEU A N 1
ATOM 732 C CA . LEU A 1 104 ? 16.606 19.222 10.193 1.00 16.20 104 LEU A CA 1
ATOM 733 C C . LEU A 1 104 ? 16.102 18.998 11.611 1.00 16.32 104 LEU A C 1
ATOM 734 O O . LEU A 1 104 ? 15.353 17.974 11.833 1.00 17.96 104 LEU A O 1
ATOM 739 N N . HIS A 1 105 ? 16.361 19.981 12.451 1.00 17.72 105 HIS A N 1
ATOM 740 C CA . HIS A 1 105 ? 15.737 20.074 13.794 1.00 16.52 105 HIS A CA 1
ATOM 741 C C . HIS A 1 105 ? 15.134 21.463 13.934 1.00 15.40 105 HIS A C 1
ATOM 742 O O . HIS A 1 105 ? 15.831 22.411 13.700 1.00 17.27 105 HIS A O 1
ATOM 749 N N . ARG A 1 106 ? 13.857 21.543 14.353 1.00 17.06 106 ARG A N 1
ATOM 750 C CA . ARG A 1 106 ? 13.263 22.790 14.860 1.00 18.83 106 ARG A CA 1
ATOM 751 C C . ARG A 1 106 ? 13.128 22.661 16.383 1.00 16.95 106 ARG A C 1
ATOM 752 O O . ARG A 1 106 ? 12.657 21.612 16.860 1.00 22.29 106 ARG A O 1
ATOM 760 N N . ILE A 1 107 ? 13.543 23.703 17.048 1.00 18.64 107 ILE A N 1
ATOM 761 C CA . ILE A 1 107 ? 13.477 23.802 18.522 1.00 19.77 107 ILE A CA 1
ATOM 762 C C . ILE A 1 107 ? 12.604 25.019 18.848 1.00 19.35 107 ILE A C 1
ATOM 763 O O . ILE A 1 107 ? 12.902 26.114 18.416 1.00 21.49 107 ILE A O 1
ATOM 768 N N . ASP A 1 108 ? 11.532 24.762 19.595 1.00 21.49 108 ASP A N 1
ATOM 769 C CA . ASP A 1 108 ? 10.625 25.809 20.104 1.00 21.30 108 ASP A CA 1
ATOM 770 C C . ASP A 1 108 ? 10.593 25.686 21.626 1.00 21.07 108 ASP A C 1
ATOM 771 O O . ASP A 1 108 ? 10.768 24.541 22.165 1.00 21.44 108 ASP A O 1
ATOM 776 N N . ARG A 1 109 ? 10.268 26.783 22.295 1.00 22.86 109 ARG A N 1
ATOM 777 C CA A ARG A 1 109 ? 9.911 26.740 23.735 0.50 22.62 109 ARG A CA 1
ATOM 778 C CA B ARG A 1 109 ? 9.912 26.742 23.740 0.50 23.71 109 ARG A CA 1
ATOM 779 C C . ARG A 1 109 ? 8.623 25.926 23.838 1.00 25.54 109 ARG A C 1
ATOM 780 O O . ARG A 1 109 ? 7.705 26.156 22.990 1.00 24.45 109 ARG A O 1
ATOM 795 N N A ALA A 1 110 ? 8.572 24.958 24.757 0.50 25.15 110 ALA A N 1
ATOM 796 N N B ALA A 1 110 ? 8.512 24.992 24.788 0.50 26.29 110 ALA A N 1
ATOM 797 C CA A ALA A 1 110 ? 7.362 24.150 25.019 0.50 27.29 110 ALA A CA 1
ATOM 798 C CA B ALA A 1 110 ? 7.370 24.046 24.908 0.50 28.77 110 ALA A CA 1
ATOM 799 C C A ALA A 1 110 ? 6.200 25.089 25.384 0.50 26.36 110 ALA A C 1
ATOM 800 C C B ALA A 1 110 ? 6.016 24.787 24.982 0.50 29.74 110 ALA A C 1
ATOM 801 O O A ALA A 1 110 ? 6.420 26.126 26.062 0.50 26.07 110 ALA A O 1
ATOM 802 O O B ALA A 1 110 ? 5.006 24.198 24.535 0.50 26.99 110 ALA A O 1
ATOM 805 N N A GLY A 1 111 ? 5.018 24.719 24.903 0.50 29.20 111 GLY A N 1
ATOM 806 N N B GLY A 1 111 ? 5.993 25.994 25.548 0.50 30.47 111 GLY A N 1
ATOM 807 C CA A GLY A 1 111 ? 3.753 25.428 25.151 0.50 30.64 111 GLY A CA 1
ATOM 808 C CA B GLY A 1 111 ? 4.760 26.774 25.784 0.50 32.25 111 GLY A CA 1
ATOM 809 C C A GLY A 1 111 ? 3.597 26.620 24.239 0.50 31.60 111 GLY A C 1
ATOM 810 C C B GLY A 1 111 ? 4.362 27.620 24.581 0.50 35.17 111 GLY A C 1
ATOM 811 O O A GLY A 1 111 ? 2.527 27.255 24.327 0.50 32.97 111 GLY A O 1
ATOM 812 O O B GLY A 1 111 ? 3.333 28.326 24.669 0.50 35.85 111 GLY A O 1
ATOM 813 N N A SER A 1 112 ? 4.617 26.958 23.432 0.50 31.06 112 SER A N 1
ATOM 814 N N B SER A 1 112 ? 5.119 27.553 23.479 0.50 36.63 112 SER A N 1
ATOM 815 C CA A SER A 1 112 ? 4.628 28.187 22.591 0.50 33.86 112 SER A CA 1
ATOM 816 C CA B SER A 1 112 ? 4.946 28.447 22.304 0.50 38.67 112 SER A CA 1
ATOM 817 C C A SER A 1 112 ? 3.613 27.991 21.468 0.50 35.18 112 SER A C 1
ATOM 818 C C B SER A 1 112 ? 3.701 28.058 21.497 0.50 38.37 112 SER A C 1
ATOM 819 O O A SER A 1 112 ? 3.335 26.823 21.137 0.50 31.71 112 SER A O 1
ATOM 820 O O B SER A 1 112 ? 3.361 26.858 21.430 0.50 33.96 112 SER A O 1
ATOM 825 N N . ASP A 1 113 ? 3.049 29.079 20.938 1.00 39.75 113 ASP A N 1
ATOM 826 C CA . ASP A 1 113 ? 1.958 28.960 19.933 1.00 46.12 113 ASP A CA 1
ATOM 827 C C . ASP A 1 113 ? 2.508 28.231 18.699 1.00 39.48 113 ASP A C 1
ATOM 828 O O . ASP A 1 113 ? 3.511 28.697 18.120 1.00 43.50 113 ASP A O 1
ATOM 833 N N . ASP A 1 114 ? 1.889 27.103 18.363 1.00 38.83 114 ASP A N 1
ATOM 834 C CA . ASP A 1 114 ? 2.083 26.421 17.064 1.00 35.35 114 ASP A CA 1
ATOM 835 C C . ASP A 1 114 ? 3.370 25.586 17.160 1.00 35.76 114 ASP A C 1
ATOM 836 O O . ASP A 1 114 ? 4.015 25.410 16.138 1.00 31.67 114 ASP A O 1
ATOM 841 N N . ALA A 1 115 ? 3.735 25.098 18.347 1.00 33.91 115 ALA A N 1
ATOM 842 C CA . ALA A 1 115 ? 4.964 24.292 18.549 1.00 31.90 115 ALA A CA 1
ATOM 843 C C . ALA A 1 115 ? 4.711 22.881 18.023 1.00 33.89 115 ALA A C 1
ATOM 844 O O . ALA A 1 115 ? 5.676 22.172 17.692 1.00 33.60 115 ALA A O 1
ATOM 846 N N . GLN A 1 116 ? 3.445 22.493 17.834 1.00 32.44 116 GLN A N 1
ATOM 847 C CA . GLN A 1 116 ? 3.129 21.140 17.298 1.00 33.25 116 GLN A CA 1
ATOM 848 C C . GLN A 1 116 ? 3.303 21.132 15.773 1.00 28.43 116 GLN A C 1
ATOM 849 O O . GLN A 1 116 ? 3.203 20.062 15.214 1.00 33.33 116 GLN A O 1
ATOM 855 N N . ARG A 1 117 ? 3.501 22.278 15.128 1.00 31.73 117 ARG A N 1
ATOM 856 C CA . ARG A 1 117 ? 3.522 22.320 13.646 1.00 30.83 117 ARG A CA 1
ATOM 857 C C . ARG A 1 117 ? 4.646 21.415 13.151 1.00 35.69 117 ARG A C 1
ATOM 858 O O . ARG A 1 117 ? 5.717 21.314 13.769 1.00 33.89 117 ARG A O 1
ATOM 866 N N . PRO A 1 118 ? 4.456 20.744 12.003 1.00 31.55 118 PRO A N 1
ATOM 867 C CA . PRO A 1 118 ? 5.491 19.868 11.460 1.00 30.96 118 PRO A CA 1
ATOM 868 C C . PRO A 1 118 ? 6.613 20.683 10.792 1.00 29.35 118 PRO A C 1
ATOM 869 O O . PRO A 1 118 ? 6.587 21.901 10.609 1.00 23.98 118 PRO A O 1
ATOM 873 N N . LEU A 1 119 ? 7.667 19.974 10.422 1.00 28.99 119 LEU A N 1
ATOM 874 C CA . LEU A 1 119 ? 8.753 20.616 9.664 1.00 28.07 119 LEU A CA 1
ATOM 875 C C . LEU A 1 119 ? 8.148 21.179 8.380 1.00 23.74 119 LEU A C 1
ATOM 876 O O . LEU A 1 119 ? 7.245 20.521 7.818 1.00 28.95 119 LEU A O 1
ATOM 881 N N . ASP A 1 120 ? 8.663 22.321 8.002 1.00 23.77 120 ASP A N 1
ATOM 882 C CA . ASP A 1 120 ? 8.252 23.153 6.845 1.00 23.88 120 ASP A CA 1
ATOM 883 C C . ASP A 1 120 ? 9.518 23.721 6.200 1.00 24.01 120 ASP A C 1
ATOM 884 O O . ASP A 1 120 ? 10.168 24.598 6.741 1.00 23.52 120 ASP A O 1
ATOM 889 N N A LEU A 1 121 ? 9.892 23.145 5.061 0.50 22.85 121 LEU A N 1
ATOM 890 N N B LEU A 1 121 ? 9.911 23.283 4.990 0.50 23.42 121 LEU A N 1
ATOM 891 C CA A LEU A 1 121 ? 11.093 23.590 4.325 0.50 23.39 121 LEU A CA 1
ATOM 892 C CA B LEU A 1 121 ? 11.192 23.705 4.331 0.50 24.52 121 LEU A CA 1
ATOM 893 C C A LEU A 1 121 ? 10.940 25.083 4.027 0.50 22.29 121 LEU A C 1
ATOM 894 C C B LEU A 1 121 ? 11.238 25.223 4.073 0.50 20.43 121 LEU A C 1
ATOM 895 O O A LEU A 1 121 ? 11.928 25.798 4.056 0.50 22.14 121 LEU A O 1
ATOM 896 O O B LEU A 1 121 ? 12.323 25.823 4.094 0.50 24.48 121 LEU A O 1
ATOM 905 N N A HIS A 1 122 ? 9.712 25.517 3.698 0.75 25.08 122 HIS A N 1
ATOM 906 N N B HIS A 1 122 ? 10.115 25.804 3.627 0.25 24.68 122 HIS A N 1
ATOM 907 C CA A HIS A 1 122 ? 9.413 26.934 3.399 0.75 26.06 122 HIS A CA 1
ATOM 908 C CA B HIS A 1 122 ? 9.997 27.261 3.365 0.25 25.48 122 HIS A CA 1
ATOM 909 C C A HIS A 1 122 ? 9.854 27.848 4.582 0.75 24.06 122 HIS A C 1
ATOM 910 C C B HIS A 1 122 ? 10.084 27.987 4.703 0.25 25.27 122 HIS A C 1
ATOM 911 O O A HIS A 1 122 ? 10.593 28.808 4.405 0.75 25.10 122 HIS A O 1
ATOM 912 O O B HIS A 1 122 ? 10.758 29.054 4.729 0.25 24.45 122 HIS A O 1
ATOM 925 N N . GLU A 1 123 ? 9.522 27.423 5.790 1.00 28.01 123 GLU A N 1
ATOM 926 C CA . GLU A 1 123 ? 9.801 28.074 7.092 1.00 28.14 123 GLU A CA 1
ATOM 927 C C . GLU A 1 123 ? 11.325 28.056 7.283 1.00 27.19 123 GLU A C 1
ATOM 928 O O . GLU A 1 123 ? 11.890 29.067 7.493 1.00 27.62 123 GLU A O 1
ATOM 934 N N . PHE A 1 124 ? 11.995 26.905 7.159 1.00 27.68 124 PHE A N 1
ATOM 935 C CA . PHE A 1 124 ? 13.441 26.833 7.436 1.00 27.04 124 PHE A CA 1
ATOM 936 C C . PHE A 1 124 ? 14.286 27.656 6.487 1.00 24.89 124 PHE A C 1
ATOM 937 O O . PHE A 1 124 ? 15.302 28.219 6.872 1.00 28.37 124 PHE A O 1
ATOM 945 N N . TYR A 1 125 ? 13.978 27.631 5.170 1.00 24.32 125 TYR A N 1
ATOM 946 C CA . TYR A 1 125 ? 14.875 28.206 4.147 1.00 26.32 125 TYR A CA 1
ATOM 947 C C . TYR A 1 125 ? 14.422 29.628 3.748 1.00 21.83 125 TYR A C 1
ATOM 948 O O . TYR A 1 125 ? 15.313 30.307 3.250 1.00 28.57 125 TYR A O 1
ATOM 957 N N . GLU A 1 126 ? 13.158 29.966 3.957 1.00 27.90 126 GLU A N 1
ATOM 958 C CA . GLU A 1 126 ? 12.616 31.246 3.438 1.00 27.39 126 GLU A CA 1
ATOM 959 C C . GLU A 1 126 ? 11.886 32.076 4.514 1.00 30.45 126 GLU A C 1
ATOM 960 O O . GLU A 1 126 ? 11.912 33.256 4.360 1.00 28.80 126 GLU A O 1
ATOM 966 N N . ARG A 1 127 ? 11.225 31.520 5.527 1.00 28.62 127 ARG A N 1
ATOM 967 C CA . ARG A 1 127 ? 10.475 32.361 6.524 1.00 30.57 127 ARG A CA 1
ATOM 968 C C . ARG A 1 127 ? 10.803 31.898 7.947 1.00 27.05 127 ARG A C 1
ATOM 969 O O . ARG A 1 127 ? 9.883 31.495 8.653 1.00 24.41 127 ARG A O 1
ATOM 977 N N . PRO A 1 128 ? 12.104 31.881 8.343 1.00 26.97 128 PRO A N 1
ATOM 978 C CA . PRO A 1 128 ? 12.480 31.514 9.728 1.00 26.35 128 PRO A CA 1
ATOM 979 C C . PRO A 1 128 ? 11.890 32.502 10.748 1.00 26.50 128 PRO A C 1
ATOM 980 O O . PRO A 1 128 ? 12.081 33.675 10.544 1.00 28.58 128 PRO A O 1
ATOM 984 N N . ARG A 1 129 ? 11.273 31.986 11.815 1.00 26.04 129 ARG A N 1
ATOM 985 C CA A ARG A 1 129 ? 10.610 32.826 12.853 0.50 24.86 129 ARG A CA 1
ATOM 986 C CA B ARG A 1 129 ? 10.589 32.821 12.850 0.50 28.60 129 ARG A CA 1
ATOM 987 C C . ARG A 1 129 ? 11.573 33.143 13.994 1.00 31.13 129 ARG A C 1
ATOM 988 O O . ARG A 1 129 ? 12.274 32.197 14.475 1.00 28.67 129 ARG A O 1
ATOM 1003 N N . ASP A 1 130 ? 11.619 34.411 14.409 1.00 31.29 130 ASP A N 1
ATOM 1004 C CA . ASP A 1 130 ? 12.301 34.841 15.655 1.00 32.11 130 ASP A CA 1
ATOM 1005 C C . ASP A 1 130 ? 11.551 34.131 16.798 1.00 31.77 130 ASP A C 1
ATOM 1006 O O . ASP A 1 130 ? 10.312 34.030 16.782 1.00 30.86 130 ASP A O 1
ATOM 1011 N N . GLY A 1 131 ? 12.284 33.428 17.665 1.00 25.83 131 GLY A N 1
ATOM 1012 C CA . GLY A 1 131 ? 11.666 32.582 18.700 1.00 27.25 131 GLY A CA 1
ATOM 1013 C C . GLY A 1 131 ? 11.765 31.084 18.468 1.00 24.74 131 GLY A C 1
ATOM 1014 O O . GLY A 1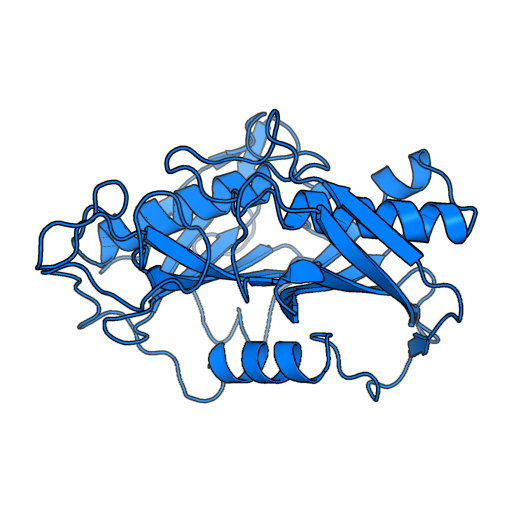 131 ? 11.429 30.338 19.375 1.00 24.25 131 GLY A O 1
ATOM 1015 N N . SER A 1 132 ? 12.110 30.624 17.269 1.00 22.51 132 SER A N 1
ATOM 1016 C CA . SER A 1 132 ? 12.417 29.190 17.014 1.00 22.29 132 SER A CA 1
ATOM 1017 C C . SER A 1 132 ? 13.875 29.111 16.576 1.00 20.70 132 SER A C 1
ATOM 1018 O O . SER A 1 132 ? 14.420 30.046 16.051 1.00 20.77 132 SER A O 1
ATOM 1021 N N . LEU A 1 133 ? 14.487 27.977 16.894 1.00 21.34 133 LEU A N 1
ATOM 1022 C CA . LEU A 1 133 ? 15.876 27.646 16.462 1.00 20.38 133 LEU A CA 1
ATOM 1023 C C . LEU A 1 133 ? 15.722 26.593 15.373 1.00 16.94 133 LEU A C 1
ATOM 1024 O O . LEU A 1 133 ? 14.945 25.670 15.540 1.00 19.32 133 LEU A O 1
ATOM 1029 N N . TYR A 1 134 ? 16.489 26.781 14.307 1.00 17.95 134 TYR A N 1
ATOM 1030 C CA . TYR A 1 134 ? 16.487 25.955 13.098 1.00 21.84 134 TYR A CA 1
ATOM 1031 C C . TYR A 1 134 ? 17.874 25.362 12.930 1.00 18.69 134 TYR A C 1
ATOM 1032 O O . TYR A 1 134 ? 18.815 26.140 12.872 1.00 20.68 134 TYR A O 1
ATOM 1041 N N . VAL A 1 135 ? 17.925 24.035 12.917 1.00 17.03 135 VAL A N 1
ATOM 1042 C CA . VAL A 1 135 ? 19.235 23.359 12.761 1.00 17.48 135 VAL A CA 1
ATOM 1043 C C . VAL A 1 135 ? 19.215 22.576 11.469 1.00 14.25 135 VAL A C 1
ATOM 1044 O O . VAL A 1 135 ? 18.285 21.806 11.224 1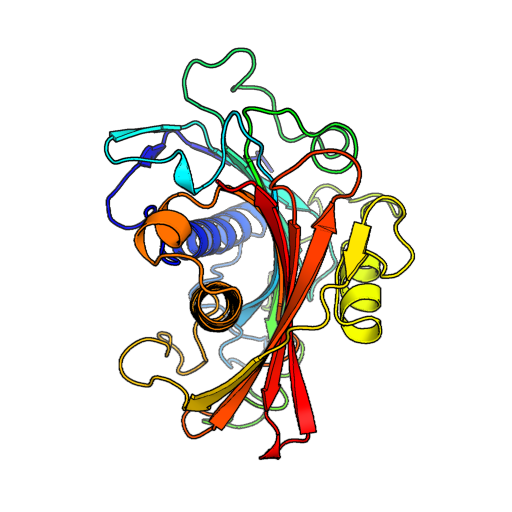.00 16.50 135 VAL A O 1
ATOM 1048 N N . GLU A 1 136 ? 20.257 22.743 10.683 1.00 16.24 136 GLU A N 1
ATOM 1049 C CA . GLU A 1 136 ? 20.478 22.009 9.427 1.00 17.06 136 GLU A CA 1
ATOM 1050 C C . GLU A 1 136 ? 21.779 21.206 9.606 1.00 15.39 136 GLU A C 1
ATOM 1051 O O . GLU A 1 136 ? 22.802 21.832 9.924 1.00 16.69 136 GLU A O 1
ATOM 1057 N N . ASN A 1 137 ? 21.714 19.890 9.435 1.00 15.82 137 ASN A N 1
ATOM 1058 C CA . ASN A 1 137 ? 22.928 19.035 9.490 1.00 15.88 137 ASN A CA 1
ATOM 1059 C C . ASN A 1 137 ? 22.982 18.258 8.181 1.00 15.42 137 ASN A C 1
ATOM 1060 O O . ASN A 1 137 ? 22.138 17.360 7.991 1.00 17.49 137 ASN A O 1
ATOM 1065 N N . PHE A 1 138 ? 23.902 18.585 7.294 1.00 15.48 138 PHE A N 1
ATOM 1066 C CA . PHE A 1 138 ? 24.144 17.782 6.076 1.00 16.00 138 PHE A CA 1
ATOM 1067 C C . PHE A 1 138 ? 25.377 16.933 6.339 1.00 14.74 138 PHE A C 1
ATOM 1068 O O . PHE A 1 138 ? 26.437 17.445 6.700 1.00 16.18 138 PHE A O 1
ATOM 1076 N N . ASN A 1 139 ? 25.162 15.621 6.295 1.00 14.61 139 ASN A N 1
ATOM 1077 C CA . ASN A 1 139 ? 26.172 14.631 6.686 1.00 16.18 139 ASN A CA 1
ATOM 1078 C C . ASN A 1 139 ? 26.532 13.732 5.501 1.00 16.04 139 ASN A C 1
ATOM 1079 O O . ASN A 1 139 ? 25.670 13.470 4.696 1.00 15.95 139 ASN A O 1
ATOM 1084 N N . ARG A 1 140 ? 27.781 13.300 5.458 1.00 16.57 140 ARG A N 1
ATOM 1085 C CA . ARG A 1 140 ? 28.345 12.469 4.360 1.00 15.75 140 ARG A CA 1
ATOM 1086 C C . ARG A 1 140 ? 28.997 11.246 4.964 1.00 17.15 140 ARG A C 1
ATOM 1087 O O . ARG A 1 140 ? 29.809 11.331 5.851 1.00 17.14 140 ARG A O 1
ATOM 1095 N N . TRP A 1 141 ? 28.586 10.066 4.481 1.00 16.73 141 TRP A N 1
ATOM 1096 C CA . TRP A 1 141 ? 29.194 8.806 4.922 1.00 16.45 141 TRP A CA 1
ATOM 1097 C C . TRP A 1 141 ? 30.646 8.732 4.467 1.00 16.01 141 TRP A C 1
ATOM 1098 O O . TRP A 1 141 ? 30.875 8.920 3.245 1.00 18.19 141 TRP A O 1
ATOM 1109 N N . VAL A 1 142 ? 31.563 8.440 5.358 1.00 16.97 142 VAL A N 1
ATOM 1110 C CA . VAL A 1 142 ? 32.999 8.349 5.023 1.00 16.95 142 VAL A CA 1
ATOM 1111 C C . VAL A 1 142 ? 33.620 7.151 5.707 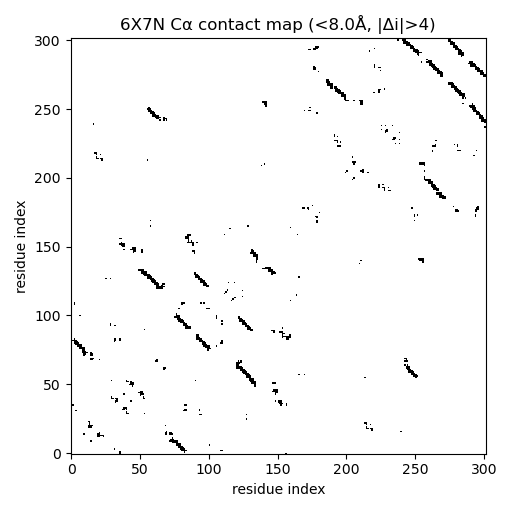1.00 17.24 142 VAL A C 1
ATOM 1112 O O . VAL A 1 142 ? 33.132 6.671 6.775 1.00 18.07 142 VAL A O 1
ATOM 1116 N N . THR A 1 143 ? 34.716 6.681 5.125 1.00 18.36 143 THR A N 1
ATOM 1117 C CA A THR A 1 143 ? 35.645 5.711 5.742 0.50 16.69 143 THR A CA 1
ATOM 1118 C CA B THR A 1 143 ? 35.630 5.745 5.789 0.50 19.57 143 THR A CA 1
ATOM 1119 C C . THR A 1 143 ? 37.055 6.290 5.728 1.00 18.16 143 THR A C 1
ATOM 1120 O O . THR A 1 143 ? 37.328 7.211 4.909 1.00 20.21 143 THR A O 1
ATOM 1127 N N . ARG A 1 144 ? 37.925 5.778 6.598 1.00 19.72 144 ARG A N 1
ATOM 1128 C CA . ARG A 1 144 ? 39.358 6.114 6.484 1.00 21.27 144 ARG A CA 1
ATOM 1129 C C . ARG A 1 144 ? 39.937 5.437 5.230 1.00 23.24 144 ARG A C 1
ATOM 1130 O O . ARG A 1 144 ? 39.472 4.336 4.884 1.00 23.66 144 ARG A O 1
ATOM 1138 N N . SER A 1 145 ? 40.910 6.077 4.619 1.00 22.58 145 SER A N 1
ATOM 1139 C CA . SER A 1 145 ? 41.710 5.512 3.508 1.00 24.47 145 SER A CA 1
ATOM 1140 C C . SER A 1 145 ? 42.877 4.686 4.056 1.00 25.94 145 SER A C 1
ATOM 1141 O O . SER A 1 145 ? 43.287 3.747 3.350 1.00 29.78 145 SER A O 1
ATOM 1144 N N . ALA A 1 146 ? 43.360 4.932 5.267 1.00 25.14 146 ALA A N 1
ATOM 1145 C CA . ALA A 1 146 ? 44.356 4.096 5.969 1.00 28.13 146 ALA A CA 1
ATOM 1146 C C . ALA A 1 146 ? 44.071 4.096 7.464 1.00 32.17 146 ALA A C 1
ATOM 1147 O O . ALA A 1 146 ? 43.668 5.132 7.999 1.00 26.90 146 ALA A O 1
ATOM 1149 N N . PRO A 1 147 ? 44.247 2.958 8.176 1.00 31.93 147 PRO A N 1
ATOM 1150 C CA . PRO A 1 147 ? 44.053 2.922 9.623 1.00 35.25 147 PRO A CA 1
ATOM 1151 C C . PRO A 1 147 ? 44.933 4.010 10.263 1.00 33.24 147 PRO A C 1
ATOM 1152 O O . PRO A 1 147 ? 46.028 4.279 9.796 1.00 39.07 147 PRO A O 1
ATOM 1156 N N . GLY A 1 148 ? 44.392 4.682 11.272 1.00 33.18 148 GLY A N 1
ATOM 1157 C CA . GLY A 1 148 ? 45.154 5.712 12.000 1.00 35.35 148 GLY A CA 1
ATOM 1158 C C . GLY A 1 148 ? 45.508 6.939 11.162 1.00 34.25 148 GLY A C 1
ATOM 1159 O O . GLY A 1 148 ? 46.281 7.766 11.663 1.00 40.35 148 GLY A O 1
ATOM 1160 N N . SER A 1 149 ? 45.004 7.090 9.929 1.00 26.78 149 SER A N 1
ATOM 1161 C CA . SER A 1 149 ? 45.045 8.382 9.192 1.00 26.55 149 SER A CA 1
ATOM 1162 C C . SER A 1 149 ? 43.660 9.029 9.267 1.00 22.12 149 SER A C 1
ATOM 1163 O O . SER A 1 149 ? 42.681 8.307 9.059 1.00 23.35 149 SER A O 1
ATOM 1166 N N . ASN A 1 150 ? 43.665 10.339 9.542 1.00 20.24 150 ASN A N 1
ATOM 1167 C CA . ASN A 1 150 ? 42.466 11.197 9.545 1.00 19.75 150 ASN A CA 1
ATOM 1168 C C . ASN A 1 150 ? 42.383 12.048 8.285 1.00 19.57 150 ASN A C 1
ATOM 1169 O O . ASN A 1 150 ? 41.446 12.830 8.136 1.00 19.20 150 ASN A O 1
ATOM 1174 N N . GLU A 1 151 ? 43.308 11.828 7.337 1.00 21.10 151 GLU A N 1
ATOM 1175 C CA . GLU A 1 151 ? 43.361 12.533 6.039 1.00 20.83 151 GLU A CA 1
ATOM 1176 C C . GLU A 1 151 ? 42.793 11.646 4.927 1.00 20.52 151 GLU A C 1
ATOM 1177 O O . GLU A 1 151 ? 42.754 10.431 5.058 1.00 20.88 151 GLU A O 1
ATOM 1183 N N . ASP A 1 152 ? 42.340 12.307 3.875 1.00 21.94 152 ASP A N 1
ATOM 1184 C CA . ASP A 1 152 ? 41.942 11.645 2.616 1.00 22.08 152 ASP A CA 1
ATOM 1185 C C . ASP A 1 152 ? 40.858 10.628 2.943 1.00 21.97 152 ASP A C 1
ATOM 1186 O O . ASP A 1 152 ? 40.958 9.410 2.587 1.00 20.33 152 ASP A O 1
ATOM 1191 N N . LEU A 1 153 ? 39.814 11.097 3.630 1.00 18.83 153 LEU A N 1
ATOM 1192 C CA . LEU A 1 153 ? 38.685 10.172 3.920 1.00 19.82 153 LEU A CA 1
ATOM 1193 C C . LEU A 1 153 ? 37.918 9.897 2.621 1.00 20.01 153 LEU A C 1
ATOM 1194 O O . LEU A 1 153 ? 37.998 10.684 1.682 1.00 20.11 153 LEU A O 1
ATOM 1199 N N . VAL A 1 154 ? 37.245 8.758 2.575 1.00 19.79 154 VAL A N 1
ATOM 1200 C CA . VAL A 1 154 ? 36.636 8.215 1.327 1.00 20.91 154 VAL A CA 1
ATOM 1201 C C . VAL A 1 154 ? 35.104 8.167 1.428 1.00 21.37 154 VAL A C 1
ATOM 1202 O O . VAL A 1 154 ? 34.595 7.710 2.466 1.00 18.98 154 VAL A O 1
ATOM 1206 N N . LYS A 1 155 ? 34.379 8.643 0.414 1.00 22.08 155 LYS A N 1
ATOM 1207 C CA . LYS A 1 155 ? 32.899 8.586 0.365 1.00 22.48 155 LYS A CA 1
ATOM 1208 C C . LYS A 1 155 ? 32.464 7.135 0.535 1.00 19.92 155 LYS A C 1
ATOM 1209 O O . LYS A 1 155 ? 33.192 6.150 0.160 1.00 21.54 155 LYS A O 1
ATOM 1215 N N . SER A 1 156 ? 31.310 6.969 1.139 1.00 20.08 156 SER A N 1
ATOM 1216 C CA . SER A 1 156 ? 30.828 5.612 1.486 1.00 20.61 156 SER A CA 1
ATOM 1217 C C . SER A 1 156 ? 29.327 5.636 1.630 1.00 20.09 156 SER A C 1
ATOM 1218 O O . SER A 1 156 ? 28.666 6.602 1.336 1.00 18.94 156 SER A O 1
ATOM 1221 N N . SER A 1 157 ? 28.817 4.495 2.039 1.00 20.91 157 SER A N 1
ATOM 1222 C CA A SER A 1 157 ? 27.391 4.279 2.353 0.50 20.32 157 SER A CA 1
ATOM 1223 C CA B SER A 1 157 ? 27.432 4.344 2.520 0.50 21.84 157 SER A CA 1
ATOM 1224 C C . SER A 1 157 ? 27.276 2.911 3.003 1.00 20.43 157 SER A C 1
ATOM 1225 O O . SER A 1 157 ? 27.910 1.986 2.471 1.00 24.42 157 SER A O 1
ATOM 1230 N N . PRO A 1 158 ? 26.480 2.731 4.058 1.00 20.42 158 PRO A N 1
ATOM 1231 C CA . PRO A 1 158 ? 26.265 1.394 4.582 1.00 19.88 158 PRO A CA 1
ATOM 1232 C C . PRO A 1 158 ? 25.178 0.700 3.765 1.00 19.62 158 PRO A C 1
ATOM 1233 O O . PRO A 1 158 ? 24.130 1.248 3.413 1.00 21.07 158 PRO A O 1
ATOM 1237 N N . PRO A 1 159 ? 25.345 -0.629 3.622 1.00 24.03 159 PRO A N 1
ATOM 1238 C CA . PRO A 1 159 ? 24.276 -1.453 3.064 1.00 24.04 159 PRO A CA 1
ATOM 1239 C C . PRO A 1 159 ? 22.946 -1.267 3.777 1.00 22.96 159 PRO A C 1
ATOM 1240 O O . PRO A 1 159 ? 22.984 -1.223 4.967 1.00 25.32 159 PRO A O 1
ATOM 1244 N N . GLY A 1 160 ? 21.826 -1.198 3.050 1.00 21.76 160 GLY A N 1
ATOM 1245 C CA . GLY A 1 160 ? 20.498 -1.011 3.653 1.00 23.84 160 GLY A CA 1
ATOM 1246 C C . GLY A 1 160 ? 20.178 0.402 4.044 1.00 23.10 160 GLY A C 1
ATOM 1247 O O . GLY A 1 160 ? 19.148 0.623 4.648 1.00 26.34 160 GLY A O 1
ATOM 1248 N N . PHE A 1 161 ? 21.023 1.382 3.667 1.00 25.14 161 PHE A N 1
ATOM 1249 C CA . PHE 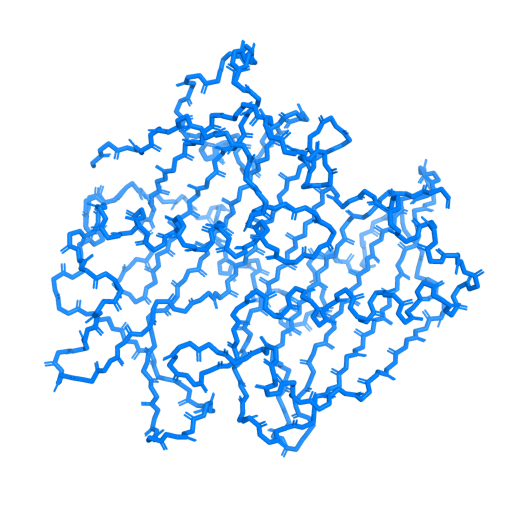A 1 161 ? 20.706 2.798 3.926 1.00 25.32 161 PHE A CA 1
ATOM 1250 C C . PHE A 1 161 ? 19.441 3.175 3.150 1.00 24.24 161 PHE A C 1
ATOM 1251 O O . PHE A 1 161 ? 19.523 3.297 1.913 1.00 29.23 161 PHE A O 1
ATOM 1259 N N . ARG A 1 162 ? 18.337 3.442 3.818 1.00 23.81 162 ARG A N 1
ATOM 1260 C CA . ARG A 1 162 ? 17.033 3.751 3.157 1.00 28.69 162 ARG A CA 1
ATOM 1261 C C . ARG A 1 162 ? 16.822 5.265 3.069 1.00 27.25 162 ARG A C 1
ATOM 1262 O O . ARG A 1 162 ? 15.966 5.880 3.811 1.00 26.86 162 ARG A O 1
ATOM 1270 N N . ASN A 1 163 ? 17.416 5.834 2.032 1.00 27.97 163 ASN A N 1
ATOM 1271 C CA . ASN A 1 163 ? 17.091 7.234 1.644 1.00 26.00 163 ASN A CA 1
ATOM 1272 C C . ASN A 1 163 ? 15.791 7.297 0.826 1.00 26.69 163 ASN A C 1
ATOM 1273 O O . ASN A 1 163 ? 15.160 8.350 0.814 1.00 24.26 163 ASN A O 1
ATOM 1278 N N A ASP A 1 164 ? 15.398 6.179 0.213 0.50 30.37 164 ASP A N 1
ATOM 1279 N N B ASP A 1 164 ? 15.402 6.176 0.212 0.50 30.85 164 ASP A N 1
ATOM 1280 C CA A ASP A 1 164 ? 14.181 6.082 -0.634 0.50 33.00 164 ASP A CA 1
ATOM 1281 C CA B ASP A 1 164 ? 14.407 6.102 -0.892 0.50 34.32 164 ASP A CA 1
ATOM 1282 C C A ASP A 1 164 ? 12.947 6.411 0.221 0.50 30.05 164 ASP A C 1
ATOM 1283 C C B ASP A 1 164 ? 13.040 6.640 -0.439 0.50 31.43 164 ASP A C 1
ATOM 1284 O O A ASP A 1 164 ? 12.858 5.934 1.386 0.50 27.31 164 ASP A O 1
ATOM 1285 O O B ASP A 1 164 ? 12.323 7.198 -1.267 0.50 33.57 164 ASP A O 1
ATOM 1294 N N A GLY A 1 165 ? 12.036 7.208 -0.337 0.50 29.35 165 GLY A N 1
ATOM 1295 N N B GLY A 1 165 ? 12.638 6.444 0.811 0.50 31.84 165 GLY A N 1
ATOM 1296 C CA A GLY A 1 165 ? 10.808 7.666 0.334 0.50 30.82 165 GLY A CA 1
ATOM 1297 C CA B GLY A 1 165 ? 11.302 6.896 1.232 0.50 35.98 165 GLY A CA 1
ATOM 1298 C C A GLY A 1 165 ? 11.072 8.836 1.264 0.50 32.17 165 GLY A C 1
ATOM 1299 C C B GLY A 1 165 ? 11.348 8.218 1.991 0.50 34.68 165 GLY A C 1
ATOM 1300 O O A GLY A 1 165 ? 10.109 9.521 1.644 0.50 39.17 165 GLY A O 1
ATOM 1301 O O B GLY A 1 165 ? 10.343 8.558 2.616 0.50 35.68 165 GLY A O 1
ATOM 1302 N N A LEU A 1 166 ? 12.325 9.076 1.668 0.50 33.33 166 LEU A N 1
ATOM 1303 N N B LEU A 1 166 ? 12.471 8.943 1.967 0.50 32.84 166 LEU A N 1
ATOM 1304 C CA A LEU A 1 166 ? 12.596 10.290 2.470 0.50 29.71 166 LEU A CA 1
ATOM 1305 C CA B LEU A 1 166 ? 12.562 10.280 2.612 0.50 30.19 166 LEU A CA 1
ATOM 1306 C C A LEU A 1 166 ? 12.002 11.435 1.677 0.50 29.50 166 LEU A C 1
ATOM 1307 C C B LEU A 1 166 ? 11.920 11.341 1.727 0.50 29.70 166 LEU A C 1
ATOM 1308 O O A LEU A 1 166 ? 12.141 11.492 0.456 0.50 30.65 166 LEU A O 1
ATOM 1309 O O B LEU A 1 166 ? 11.959 11.238 0.505 0.50 32.89 166 LEU A O 1
ATOM 1318 N N . PRO A 1 167 ? 11.356 12.412 2.327 1.00 28.76 167 PRO A N 1
ATOM 1319 C CA . PRO A 1 167 ? 10.878 13.574 1.580 1.00 30.01 167 PRO A CA 1
ATOM 1320 C C . PRO A 1 167 ? 12.003 14.238 0.759 1.00 29.63 167 PRO A C 1
ATOM 1321 O O . PRO A 1 167 ? 13.192 14.185 1.121 1.00 30.06 167 PRO A O 1
ATOM 1325 N N . GLN A 1 168 ? 11.648 14.827 -0.390 1.00 30.29 168 GLN A N 1
ATOM 1326 C CA . GLN A 1 168 ? 12.613 15.428 -1.331 1.00 29.72 168 GLN A CA 1
ATOM 1327 C C . GLN A 1 168 ? 12.827 16.908 -0.979 1.00 24.64 168 GLN A C 1
ATOM 1328 O O . GLN A 1 168 ? 11.948 17.537 -0.384 1.00 31.76 168 GLN A O 1
ATOM 1334 N N . LEU A 1 169 ? 13.965 17.463 -1.331 1.00 23.58 169 LEU A N 1
ATOM 1335 C CA . LEU A 1 169 ? 14.365 18.861 -1.174 1.00 25.78 169 LEU A CA 1
ATOM 1336 C C . LEU A 1 169 ? 14.304 19.466 -2.565 1.00 28.81 169 LEU A C 1
ATOM 1337 O O . LEU A 1 169 ? 14.885 18.898 -3.482 1.00 27.98 169 LEU A O 1
ATOM 1342 N N . PRO A 1 170 ? 13.681 20.655 -2.776 1.00 25.83 170 PRO A N 1
ATOM 1343 C CA . PRO A 1 170 ? 13.705 21.273 -4.091 1.00 28.17 170 PRO A CA 1
ATOM 1344 C C . PRO A 1 170 ? 15.087 21.880 -4.362 1.00 27.14 170 PRO A C 1
ATOM 1345 O O . PRO A 1 170 ? 15.868 22.176 -3.442 1.00 25.99 170 PRO A O 1
ATOM 1349 N N . ALA A 1 171 ? 15.413 22.081 -5.634 1.00 28.06 171 ALA A N 1
ATOM 1350 C CA . ALA A 1 171 ? 16.695 22.633 -6.105 1.00 26.50 171 ALA A CA 1
ATOM 1351 C C . ALA A 1 171 ? 17.074 23.902 -5.343 1.00 27.62 171 ALA A C 1
ATOM 1352 O O . ALA A 1 171 ? 18.247 24.137 -5.073 1.00 27.82 171 ALA A O 1
ATOM 1354 N N . ALA A 1 172 ? 16.097 24.753 -5.007 1.00 24.32 172 ALA A N 1
ATOM 1355 C CA . ALA A 1 172 ? 16.362 26.065 -4.372 1.00 24.75 172 ALA A CA 1
ATOM 1356 C C . ALA A 1 172 ? 17.110 25.897 -3.028 1.00 21.56 172 ALA A C 1
ATOM 1357 O O . ALA A 1 172 ? 17.884 26.807 -2.744 1.00 23.72 172 ALA A O 1
ATOM 1359 N N . TYR A 1 173 ? 16.838 24.789 -2.316 1.00 24.64 173 TYR A N 1
ATOM 1360 C CA . TYR A 1 173 ? 17.204 24.601 -0.882 1.00 24.35 173 TYR A CA 1
ATOM 1361 C C . TYR A 1 173 ? 18.420 23.675 -0.728 1.00 30.25 173 TYR A C 1
ATOM 1362 O O . TYR A 1 173 ? 18.698 23.262 0.437 1.00 31.13 173 TYR A O 1
ATOM 1371 N N . SER A 1 174 ? 19.172 23.471 -1.792 1.00 32.68 174 SER A N 1
ATOM 1372 C CA . SER A 1 174 ? 20.384 22.589 -1.851 1.00 33.03 174 SER A CA 1
ATOM 1373 C C . SER A 1 174 ? 21.460 23.095 -0.900 1.00 29.93 174 SER A C 1
ATOM 1374 O O . SER A 1 174 ? 21.980 24.180 -1.095 1.00 28.44 174 SER A O 1
ATOM 1377 N N . PRO A 1 175 ? 21.875 22.351 0.161 1.00 25.07 175 PRO A N 1
ATOM 1378 C CA . PRO A 1 175 ? 23.011 22.806 0.953 1.00 25.41 175 PRO A CA 1
ATOM 1379 C C . PRO A 1 175 ? 24.322 22.747 0.147 1.00 24.82 175 PRO A C 1
ATOM 1380 O O . PRO A 1 175 ? 25.255 23.379 0.544 1.00 26.49 175 PRO A O 1
ATOM 1384 N N . ARG A 1 176 ? 24.374 21.997 -0.962 1.00 26.26 176 ARG A N 1
ATOM 1385 C CA . ARG A 1 176 ? 25.649 21.844 -1.723 1.00 26.67 176 ARG A CA 1
ATOM 1386 C C . ARG A 1 176 ? 26.061 23.191 -2.336 1.00 23.54 176 ARG A C 1
ATOM 1387 O O . ARG A 1 176 ? 27.233 23.567 -2.228 1.00 28.78 176 ARG A O 1
ATOM 1395 N N . ALA A 1 177 ? 25.119 23.947 -2.883 1.00 26.79 177 ALA A N 1
ATOM 1396 C CA . ALA A 1 177 ? 25.361 25.324 -3.383 1.00 28.69 177 ALA A CA 1
ATOM 1397 C C . ALA A 1 177 ? 25.933 26.204 -2.266 1.00 28.18 177 ALA A C 1
ATOM 1398 O O . ALA A 1 177 ? 26.872 26.981 -2.507 1.00 29.71 177 ALA A O 1
ATOM 1400 N N . VAL A 1 178 ? 25.385 26.054 -1.054 1.00 26.38 178 VAL A N 1
ATOM 1401 C CA . VAL A 1 178 ? 25.772 26.904 0.094 1.00 26.72 178 VAL A CA 1
ATOM 1402 C C . VAL A 1 178 ? 27.216 26.613 0.482 1.00 23.01 178 VAL A C 1
ATOM 1403 O O . VAL A 1 178 ? 28.082 27.542 0.595 1.00 26.30 178 VAL A O 1
ATOM 1407 N N . TYR A 1 179 ? 27.554 25.348 0.712 1.00 22.01 179 TYR A N 1
ATOM 1408 C CA . TYR A 1 179 ? 28.932 25.011 1.123 1.00 21.90 179 TYR A CA 1
ATOM 1409 C C . TYR A 1 179 ? 29.957 25.222 0.004 1.00 23.99 179 TYR A C 1
ATOM 1410 O O . TYR A 1 179 ? 31.063 25.557 0.363 1.00 23.28 179 TYR A O 1
ATOM 1419 N N . ARG A 1 180 ? 29.606 24.983 -1.253 1.00 26.63 180 ARG A N 1
ATOM 1420 C CA . ARG A 1 180 ? 30.566 25.185 -2.363 1.00 27.87 180 ARG A CA 1
ATOM 1421 C C . ARG A 1 180 ? 30.954 26.667 -2.365 1.00 25.10 180 ARG A C 1
ATOM 1422 O O . ARG A 1 180 ? 32.164 26.983 -2.463 1.00 24.93 180 ARG A O 1
ATOM 1430 N N . GLU A 1 181 ? 29.998 27.564 -2.176 1.00 25.46 181 GLU A N 1
ATOM 1431 C CA . GLU A 1 181 ? 30.403 29.006 -2.202 1.00 30.20 181 GLU A CA 1
ATOM 1432 C C . GLU A 1 181 ? 31.284 29.300 -0.985 1.00 30.31 181 GLU A C 1
ATOM 1433 O O . GLU A 1 181 ? 32.233 30.098 -1.087 1.00 29.09 181 GLU A O 1
ATOM 1439 N N . ALA A 1 182 ? 31.009 28.701 0.178 1.00 26.03 182 ALA A N 1
ATOM 1440 C CA . ALA A 1 182 ? 31.755 29.019 1.394 1.00 23.67 182 ALA A CA 1
ATOM 1441 C C . ALA A 1 182 ? 33.206 28.533 1.288 1.00 22.16 182 ALA A C 1
ATOM 1442 O O . ALA A 1 182 ? 34.087 29.184 1.862 1.00 23.79 182 ALA A O 1
ATOM 1444 N N . ARG A 1 183 ? 33.506 27.392 0.647 1.00 22.29 183 ARG A N 1
ATOM 1445 C CA . ARG A 1 183 ? 34.888 26.869 0.495 1.00 22.06 183 ARG A CA 1
ATOM 1446 C C . ARG A 1 183 ? 35.682 27.811 -0.428 1.00 21.78 183 ARG A C 1
ATOM 1447 O O . ARG A 1 183 ? 36.914 27.838 -0.304 1.00 25.65 183 ARG A O 1
ATOM 1455 N N . THR A 1 184 ? 34.978 28.481 -1.339 1.00 25.23 184 THR A N 1
ATOM 1456 C CA . THR A 1 184 ? 35.621 29.371 -2.345 1.00 23.87 184 THR A CA 1
ATOM 1457 C C . THR A 1 184 ? 35.873 30.747 -1.707 1.00 27.61 184 THR A C 1
ATOM 1458 O O . THR A 1 184 ? 37.014 31.271 -1.823 1.00 27.53 184 THR A O 1
ATOM 1462 N N . ALA A 1 185 ? 34.862 31.304 -1.023 1.00 24.09 185 ALA A N 1
ATOM 1463 C CA . ALA A 1 185 ? 34.890 32.691 -0.494 1.00 25.64 185 ALA A CA 1
ATOM 1464 C C . ALA A 1 185 ? 35.461 32.781 0.927 1.00 24.35 185 ALA A C 1
ATOM 1465 O O . ALA A 1 185 ? 35.680 33.957 1.363 1.00 27.19 185 ALA A O 1
ATOM 1467 N N . HIS A 1 186 ? 35.549 31.662 1.694 1.00 23.27 186 HIS A N 1
ATOM 1468 C CA . HIS A 1 186 ? 35.937 31.647 3.134 1.00 23.57 186 HIS A CA 1
ATOM 1469 C C . HIS A 1 186 ? 34.998 32.524 3.993 1.00 21.56 186 HIS A C 1
ATOM 1470 O O . HIS A 1 186 ? 35.475 33.106 4.996 1.00 24.83 186 HIS A O 1
ATOM 1477 N N . THR A 1 187 ? 33.725 32.521 3.646 1.00 22.28 187 THR A N 1
ATOM 1478 C CA . THR A 1 187 ? 32.600 33.115 4.378 1.00 24.11 187 THR A CA 1
ATOM 1479 C C . THR A 1 187 ? 31.331 32.503 3.810 1.00 23.11 187 THR A C 1
ATOM 1480 O O . THR A 1 187 ? 31.314 32.151 2.608 1.00 24.31 187 THR A O 1
ATOM 1484 N N . PHE A 1 188 ? 30.259 32.526 4.577 1.00 21.66 188 PHE A N 1
ATOM 1485 C CA . PHE A 1 188 ? 28.896 32.213 4.154 1.00 21.90 188 PHE A CA 1
ATOM 1486 C C . PHE A 1 188 ? 28.081 33.483 3.848 1.00 22.39 188 PHE A C 1
ATOM 1487 O O . PHE A 1 188 ? 26.925 33.372 3.544 1.00 25.06 188 PHE A O 1
ATOM 1495 N N . ARG A 1 189 ? 28.690 34.643 4.076 1.00 28.86 189 ARG A N 1
ATOM 1496 C CA . ARG A 1 189 ? 28.036 35.970 3.863 1.00 29.06 189 ARG A CA 1
ATOM 1497 C C . ARG A 1 189 ? 28.929 36.740 2.877 1.00 29.02 189 ARG A C 1
ATOM 1498 O O . ARG A 1 189 ? 30.059 37.147 3.250 1.00 28.88 189 ARG A O 1
ATOM 1506 N N . ALA A 1 190 ? 28.468 36.874 1.632 1.00 35.10 190 ALA A N 1
ATOM 1507 C CA . ALA A 1 190 ? 29.275 37.442 0.524 1.00 36.86 190 ALA A CA 1
ATOM 1508 C C . ALA A 1 190 ? 29.934 38.758 0.974 1.00 33.53 190 ALA A C 1
ATOM 1509 O O . ALA A 1 190 ? 29.267 39.592 1.611 1.00 34.52 190 ALA A O 1
ATOM 1511 N N . LEU A 1 191 ? 31.229 38.883 0.709 1.00 33.75 191 LEU A N 1
ATOM 1512 C CA . LEU A 1 191 ? 32.075 40.041 1.091 1.00 43.17 191 LEU A CA 1
ATOM 1513 C C . LEU A 1 191 ? 31.475 41.326 0.492 1.00 44.31 191 LEU A C 1
ATOM 1514 O O . LEU A 1 191 ? 31.622 42.370 1.137 1.00 46.43 191 LEU A O 1
ATOM 1519 N N . ASP A 1 192 ? 30.739 41.218 -0.624 1.00 49.29 192 ASP A N 1
ATOM 1520 C CA . ASP A 1 192 ? 30.021 42.336 -1.302 1.00 52.23 192 ASP A CA 1
ATOM 1521 C C . ASP A 1 192 ? 28.600 42.501 -0.750 1.00 48.61 192 ASP A C 1
ATOM 1522 O O . ASP A 1 192 ? 27.799 43.209 -1.390 1.00 46.61 192 ASP A O 1
ATOM 1527 N N . GLU A 1 193 ? 28.269 41.917 0.405 1.00 44.62 193 GLU A N 1
ATOM 1528 C CA . GLU A 1 193 ? 26.930 42.125 1.007 1.00 43.54 193 GLU A CA 1
ATOM 1529 C C . GLU A 1 193 ? 26.893 43.561 1.515 1.00 44.60 193 GLU A C 1
ATOM 1530 O O . GLU A 1 193 ? 27.835 43.982 2.178 1.00 37.82 193 GLU A O 1
ATOM 1536 N N A PRO A 1 194 ? 25.848 44.349 1.192 0.50 46.26 194 PRO A N 1
ATOM 1537 N N B PRO A 1 194 ? 25.823 44.340 1.218 0.50 47.43 194 PRO A N 1
ATOM 1538 C CA A PRO A 1 194 ? 25.790 45.736 1.642 0.50 46.17 194 PRO A CA 1
ATOM 1539 C CA B PRO A 1 194 ? 25.742 45.775 1.544 0.50 47.79 194 PRO A CA 1
ATOM 1540 C C A PRO A 1 194 ? 25.774 45.787 3.177 0.50 46.55 194 PRO A C 1
ATOM 1541 C C B PRO A 1 194 ? 26.192 46.269 2.936 0.50 47.96 194 PRO A C 1
ATOM 1542 O O A PRO A 1 194 ? 26.042 44.780 3.806 0.50 42.77 194 PRO A O 1
ATOM 1543 O O B PRO A 1 194 ? 27.385 46.206 3.188 0.50 48.06 194 PRO A O 1
ATOM 1550 N N . GLY A 1 195 ? 25.288 46.908 3.701 1.00 47.41 195 GLY A N 1
ATOM 1551 C CA . GLY A 1 195 ? 25.511 47.497 5.044 1.00 47.13 195 GLY A CA 1
ATOM 1552 C C . GLY A 1 195 ? 26.443 46.813 6.028 1.00 37.70 195 GLY A C 1
ATOM 1553 O O . GLY A 1 195 ? 26.027 46.722 7.199 1.00 40.10 195 GLY A O 1
ATOM 1554 N N . PHE A 1 196 ? 27.695 46.551 5.647 1.00 41.23 196 PHE A N 1
ATOM 1555 C CA . PHE A 1 196 ? 28.775 46.056 6.538 1.00 44.38 196 PHE A CA 1
ATOM 1556 C C . PHE A 1 196 ? 30.085 46.688 6.109 1.00 45.01 196 PHE A C 1
ATOM 1557 O O . PHE A 1 196 ? 30.208 47.059 4.941 1.00 50.68 196 PHE A O 1
ATOM 1565 N N . ARG A 1 197 ? 31.023 46.776 7.041 1.00 44.19 197 ARG A N 1
ATOM 1566 C CA . ARG A 1 197 ? 32.375 47.315 6.815 1.00 51.45 197 ARG A CA 1
ATOM 1567 C C . ARG A 1 197 ? 33.369 46.380 7.496 1.00 51.48 197 ARG A C 1
ATOM 1568 O O . ARG A 1 197 ? 33.210 46.114 8.703 1.00 43.97 197 ARG A O 1
ATOM 1576 N N . LEU A 1 198 ? 34.349 45.906 6.734 1.00 49.33 198 LEU A N 1
ATOM 1577 C CA . LEU A 1 198 ? 35.434 45.023 7.209 1.00 51.68 198 LEU A CA 1
ATOM 1578 C C . LEU A 1 198 ? 36.319 45.843 8.148 1.00 55.89 198 LEU A C 1
ATOM 1579 O O . LEU A 1 198 ? 36.874 46.845 7.679 1.00 59.67 198 LEU A O 1
ATOM 1584 N N . LEU A 1 199 ? 36.401 45.485 9.434 1.00 52.34 199 LEU A N 1
ATOM 1585 C CA . LEU A 1 199 ? 37.450 46.026 10.336 1.00 46.89 199 LEU A CA 1
ATOM 1586 C C . LEU A 1 199 ? 38.787 45.544 9.803 1.00 46.05 199 LEU A C 1
ATOM 1587 O O . LEU A 1 199 ? 38.825 44.522 9.125 1.00 39.74 199 LEU A O 1
ATOM 1592 N N . PRO A 1 200 ? 39.886 46.306 10.027 1.00 50.33 200 PRO A N 1
ATOM 1593 C CA . PRO A 1 200 ? 41.223 45.913 9.571 1.00 48.03 200 PRO A CA 1
ATOM 1594 C C . PRO A 1 200 ? 41.886 44.862 10.472 1.00 47.84 200 PRO A C 1
ATOM 1595 O O . PRO A 1 200 ? 42.817 44.204 10.037 1.00 46.60 200 PRO A O 1
ATOM 1599 N N . ASP A 1 201 ? 41.409 44.755 11.714 1.00 44.58 201 ASP A N 1
ATOM 1600 C CA . ASP A 1 201 ? 42.006 43.872 12.746 1.00 46.77 201 ASP A CA 1
ATOM 1601 C C . ASP A 1 201 ? 41.629 42.425 12.420 1.00 41.03 201 ASP A C 1
ATOM 1602 O O . ASP A 1 201 ? 40.415 42.153 12.274 1.00 44.05 201 ASP A O 1
ATOM 1607 N N . THR A 1 202 ? 42.640 41.578 12.255 1.00 42.04 202 THR A N 1
ATOM 1608 C CA . THR A 1 202 ? 42.502 40.107 12.087 1.00 37.58 202 THR A CA 1
ATOM 1609 C C . THR A 1 202 ? 43.352 39.414 13.148 1.00 37.63 202 THR A C 1
ATOM 1610 O O . THR A 1 202 ? 44.112 40.094 13.847 1.00 39.62 202 THR A O 1
ATOM 1614 N N . VAL A 1 203 ? 43.225 38.091 13.268 1.00 32.92 203 VAL A N 1
ATOM 1615 C CA . VAL A 1 203 ? 44.119 37.257 14.121 1.00 30.86 203 VAL A CA 1
ATOM 1616 C C . VAL A 1 203 ? 44.427 35.967 13.371 1.00 30.37 203 VAL A C 1
ATOM 1617 O O . VAL A 1 203 ? 43.638 35.568 12.488 1.00 31.22 203 VAL A O 1
ATOM 1621 N N . GLU A 1 204 ? 45.503 35.329 13.769 1.00 32.42 204 GLU A N 1
ATOM 1622 C CA . GLU A 1 204 ? 45.970 34.040 13.250 1.00 31.02 204 GLU A CA 1
ATOM 1623 C C . GLU A 1 204 ? 46.553 33.330 14.458 1.00 34.75 204 GLU A C 1
ATOM 1624 O O . GLU A 1 204 ? 47.481 33.884 15.044 1.00 37.17 204 GLU A O 1
ATOM 1630 N N . VAL A 1 205 ? 45.916 32.239 14.893 1.00 31.92 205 VAL A N 1
ATOM 1631 C CA . VAL A 1 205 ? 46.255 31.514 16.146 1.00 30.92 205 VAL A CA 1
ATOM 1632 C C . VAL A 1 205 ? 46.759 30.115 15.805 1.00 33.00 205 VAL A C 1
ATOM 1633 O O . VAL A 1 205 ? 46.066 29.378 15.098 1.00 30.21 205 VAL A O 1
ATOM 1637 N N . GLU A 1 206 ? 47.939 29.760 16.287 1.00 29.32 206 GLU A N 1
ATOM 1638 C CA . GLU A 1 206 ? 48.485 28.399 16.184 1.00 32.37 206 GLU A CA 1
ATOM 1639 C C . GLU A 1 206 ? 47.765 27.587 17.255 1.00 34.30 206 GLU A C 1
ATOM 1640 O O . GLU A 1 206 ? 47.789 27.986 18.441 1.00 31.51 206 GLU A O 1
ATOM 1646 N N . HIS A 1 207 ? 47.146 26.482 16.852 1.00 27.33 207 HIS A N 1
ATOM 1647 C CA . HIS A 1 207 ? 46.354 25.607 17.748 1.00 27.57 207 HIS A CA 1
ATOM 1648 C C . HIS A 1 207 ? 46.827 24.189 17.523 1.00 23.67 207 HIS A C 1
ATOM 1649 O O . HIS A 1 207 ? 46.354 23.529 16.570 1.00 25.04 207 HIS A O 1
ATOM 1656 N N . PRO A 1 208 ? 47.677 23.581 18.373 1.00 24.70 208 PRO A N 1
ATOM 1657 C CA . PRO A 1 208 ? 47.894 22.146 18.337 1.00 22.30 208 PRO A CA 1
ATOM 1658 C C . PRO A 1 208 ? 46.586 21.396 18.620 1.00 23.72 208 PRO A C 1
ATOM 1659 O O . PRO A 1 208 ? 45.794 21.904 19.429 1.00 24.65 208 PRO A O 1
ATOM 1663 N N . VAL A 1 209 ? 46.350 20.277 17.958 1.00 22.23 209 VAL A N 1
ATOM 1664 C CA . VAL A 1 209 ? 45.153 19.445 18.264 1.00 21.69 209 VAL A CA 1
ATOM 1665 C C . VAL A 1 209 ? 45.227 19.168 19.763 1.00 22.06 209 VAL A C 1
ATOM 1666 O O . VAL A 1 209 ? 46.286 18.806 20.284 1.00 22.24 209 VAL A O 1
ATOM 1670 N N . ASP A 1 210 ? 44.113 19.413 20.437 1.00 21.79 210 ASP A N 1
ATOM 1671 C CA . ASP A 1 210 ? 43.974 19.190 21.893 1.00 23.24 210 ASP A CA 1
ATOM 1672 C C . ASP A 1 210 ? 43.614 17.725 22.136 1.00 22.11 210 ASP A C 1
ATOM 1673 O O . ASP A 1 210 ? 42.442 17.338 22.000 1.00 20.36 210 ASP A O 1
ATOM 1678 N N . ILE A 1 211 ? 44.568 16.875 22.448 1.00 19.79 211 ILE A N 1
ATOM 1679 C CA . ILE A 1 211 ? 44.319 15.430 22.576 1.00 20.22 211 ILE A CA 1
ATOM 1680 C C . ILE A 1 211 ? 43.554 15.146 23.881 1.00 21.86 211 ILE A C 1
ATOM 1681 O O . ILE A 1 211 ? 42.956 14.067 23.969 1.00 24.91 211 ILE A O 1
ATOM 1686 N N . VAL A 1 212 ? 43.587 16.070 24.852 1.00 23.23 212 VAL A N 1
ATOM 1687 C CA . VAL A 1 212 ? 42.840 15.895 26.132 1.00 25.74 212 VAL A CA 1
ATOM 1688 C C . VAL A 1 212 ? 41.364 16.113 25.852 1.00 22.85 212 VAL A C 1
ATOM 1689 O O . VAL A 1 212 ? 40.613 15.352 26.405 1.00 25.02 212 VAL A O 1
ATOM 1693 N N . ARG A 1 213 ? 41.019 17.088 25.000 1.00 20.13 213 ARG A N 1
ATOM 1694 C CA . ARG A 1 213 ? 39.637 17.595 24.845 1.00 19.76 213 ARG A CA 1
ATOM 1695 C C . ARG A 1 213 ? 38.952 17.097 23.579 1.00 22.07 213 ARG A C 1
ATOM 1696 O O . ARG A 1 213 ? 37.706 16.725 23.734 1.00 22.20 213 ARG A O 1
ATOM 1704 N N . ASP A 1 214 ? 39.628 17.073 22.416 1.00 20.38 214 ASP A N 1
ATOM 1705 C CA . ASP A 1 214 ? 38.916 17.201 21.120 1.00 21.21 214 ASP A CA 1
ATOM 1706 C C . ASP A 1 214 ? 38.972 15.965 20.217 1.00 17.66 214 ASP A C 1
ATOM 1707 O O . ASP A 1 214 ? 38.614 16.086 19.035 1.00 19.87 214 ASP A O 1
ATOM 1712 N N . VAL A 1 215 ? 39.317 14.868 20.825 1.00 18.62 215 VAL A N 1
ATOM 1713 C CA . VAL A 1 215 ? 39.362 13.578 20.088 1.00 18.12 215 VAL A CA 1
ATOM 1714 C C . VAL A 1 215 ? 38.065 12.840 20.388 1.00 19.26 215 VAL A C 1
ATOM 1715 O O . VAL A 1 215 ? 37.687 12.714 21.560 1.00 17.56 215 VAL A O 1
ATOM 1719 N N . ASN A 1 216 ? 37.460 12.271 19.366 1.00 15.08 216 ASN A N 1
ATOM 1720 C CA . ASN A 1 216 ? 36.218 11.503 19.532 1.00 14.85 216 ASN A CA 1
ATOM 1721 C C . ASN A 1 216 ? 36.481 10.012 19.776 1.00 15.13 216 ASN A C 1
ATOM 1722 O O . ASN A 1 216 ? 37.711 9.611 19.792 1.00 17.40 216 ASN A O 1
ATOM 1727 N N . GLY A 1 217 ? 35.403 9.243 19.950 1.00 15.76 217 GLY A N 1
ATOM 1728 C CA . GLY A 1 217 ? 35.475 7.798 20.242 1.00 16.91 217 GLY A CA 1
ATOM 1729 C C . GLY A 1 217 ? 36.004 6.957 19.091 1.00 17.50 217 GLY A C 1
ATOM 1730 O O . GLY A 1 217 ? 36.146 5.744 19.360 1.00 18.95 217 GLY A O 1
ATOM 1731 N N . VAL A 1 218 ? 36.233 7.499 17.891 1.00 17.20 218 VAL A N 1
ATOM 1732 C CA . VAL A 1 218 ? 36.841 6.720 16.771 1.00 16.87 218 VAL A CA 1
ATOM 1733 C C . VAL A 1 218 ? 38.146 7.367 16.356 1.00 16.85 218 VAL A C 1
ATOM 1734 O O . VAL A 1 218 ? 38.664 7.067 15.277 1.00 18.34 218 VAL A O 1
ATOM 1738 N N . GLY A 1 219 ? 38.726 8.224 17.169 1.00 16.44 219 GLY A N 1
ATOM 1739 C CA . GLY A 1 219 ? 40.057 8.803 16.912 1.00 17.78 219 GLY A CA 1
ATOM 1740 C C . GLY A 1 219 ? 40.111 9.898 15.872 1.00 16.59 219 GLY A C 1
ATOM 1741 O O . GLY A 1 219 ? 41.194 10.270 15.443 1.00 18.50 219 GLY A O 1
ATOM 1742 N N . LEU A 1 220 ? 38.968 10.467 15.491 1.00 16.31 220 LEU A N 1
ATOM 1743 C CA . LEU A 1 220 ? 38.910 11.655 14.626 1.00 17.03 220 LEU A CA 1
ATOM 1744 C C . LEU A 1 220 ? 38.838 12.920 15.508 1.00 15.78 220 LEU A C 1
ATOM 1745 O O . LEU A 1 220 ? 38.458 12.826 16.718 1.00 16.51 220 LEU A O 1
ATOM 1750 N N . LEU A 1 221 ? 39.122 14.103 14.974 1.00 16.16 221 LEU A N 1
ATOM 1751 C CA . LEU A 1 221 ? 38.704 15.354 15.622 1.00 16.33 221 LEU A CA 1
ATOM 1752 C C . LEU A 1 221 ? 37.181 15.352 15.756 1.00 15.76 221 LEU A C 1
ATOM 1753 O O . LEU A 1 221 ? 36.481 15.079 14.767 1.00 16.34 221 LEU A O 1
ATOM 1758 N N . TYR A 1 222 ? 36.724 15.662 16.970 1.00 15.18 222 TYR A N 1
ATOM 1759 C CA . TYR A 1 222 ? 35.270 15.630 17.280 1.00 13.96 222 TYR A CA 1
ATOM 1760 C C . TYR A 1 222 ? 34.546 16.778 16.620 1.00 14.10 222 TYR A C 1
ATOM 1761 O O . TYR A 1 222 ? 35.030 17.952 16.712 1.00 14.04 222 TYR A O 1
ATOM 1770 N N . PHE A 1 223 ? 33.411 16.523 16.015 1.00 14.48 223 PHE A N 1
ATOM 1771 C CA . PHE A 1 223 ? 32.736 17.573 15.215 1.00 13.38 223 PHE A CA 1
ATOM 1772 C C . PHE A 1 223 ? 32.448 18.778 16.102 1.00 13.98 223 PHE A C 1
ATOM 1773 O O . PHE A 1 223 ? 32.526 19.951 15.635 1.00 14.55 223 PHE A O 1
ATOM 1781 N N . ALA A 1 224 ? 32.072 18.601 17.354 1.00 13.76 224 ALA A N 1
ATOM 1782 C CA . ALA A 1 224 ? 31.687 19.789 18.174 1.00 13.78 224 ALA A CA 1
ATOM 1783 C C . ALA A 1 224 ? 32.935 20.600 18.500 1.00 15.37 224 ALA A C 1
ATOM 1784 O O . ALA A 1 224 ? 32.790 21.795 18.777 1.00 15.00 224 ALA A O 1
ATOM 1786 N N . SER A 1 225 ? 34.105 19.969 18.506 1.00 13.88 225 SER A N 1
ATOM 1787 C CA A SER A 1 225 ? 35.393 20.671 18.789 0.50 14.17 225 SER A CA 1
ATOM 1788 C CA B SER A 1 225 ? 35.367 20.691 18.807 0.50 15.42 225 SER A CA 1
ATOM 1789 C C . SER A 1 225 ? 35.669 21.711 17.702 1.00 15.65 225 SER A C 1
ATOM 1790 O O . SER A 1 225 ? 36.439 22.674 17.986 1.00 17.04 225 SER A O 1
ATOM 1795 N N . TYR A 1 226 ? 35.154 21.568 16.499 1.00 14.57 226 TYR A N 1
ATOM 1796 C CA . TYR A 1 226 ? 35.311 22.648 15.490 1.00 15.02 226 TYR A CA 1
ATOM 1797 C C . TYR A 1 226 ? 34.602 23.921 15.939 1.00 15.36 226 TYR A C 1
ATOM 1798 O O . TYR A 1 226 ? 35.118 25.037 15.673 1.00 16.85 226 TYR A O 1
ATOM 1807 N N . PHE A 1 227 ? 33.449 23.822 16.590 1.00 14.85 227 PHE A N 1
ATOM 1808 C CA . PHE A 1 227 ? 32.809 25.021 17.136 1.00 15.21 227 PHE A CA 1
ATOM 1809 C C . PHE A 1 227 ? 33.658 25.604 18.240 1.00 15.86 227 PHE A C 1
ATOM 1810 O O . PHE A 1 227 ? 33.750 26.859 18.288 1.00 16.65 227 PHE A O 1
ATOM 1818 N N . SER A 1 228 ? 34.271 24.813 19.109 1.00 15.43 228 SER A N 1
ATOM 1819 C CA . SER A 1 228 ? 35.185 25.290 20.174 1.00 15.82 228 SER A CA 1
ATOM 1820 C C . SER A 1 228 ? 36.361 26.020 19.500 1.00 16.42 228 SER A C 1
ATOM 1821 O O . SER A 1 228 ? 36.760 27.114 19.959 1.00 19.41 228 SER A O 1
ATOM 1824 N N . MET A 1 229 ? 36.949 25.434 18.468 1.00 16.36 229 MET A N 1
ATOM 1825 C CA . MET A 1 229 ? 38.161 26.036 17.861 1.00 18.51 229 MET A CA 1
ATOM 1826 C C . MET A 1 229 ? 37.759 27.344 17.192 1.00 17.14 229 MET A C 1
ATOM 1827 O O . MET A 1 229 ? 38.493 28.351 17.312 1.00 18.92 229 MET A O 1
ATOM 1832 N N . VAL A 1 230 ? 36.597 27.416 16.602 1.00 16.11 230 VAL A N 1
ATOM 1833 C CA . VAL A 1 230 ? 36.090 28.671 15.974 1.00 17.82 230 VAL A CA 1
ATOM 1834 C C . VAL A 1 230 ? 35.893 29.728 17.067 1.00 21.39 230 VAL A C 1
ATOM 1835 O O . VAL A 1 230 ? 36.180 30.938 16.801 1.00 21.56 230 VAL A O 1
ATOM 1839 N N . ASP A 1 231 ? 35.326 29.395 18.230 1.00 19.41 231 ASP A N 1
ATOM 1840 C CA . ASP A 1 231 ? 35.135 30.410 19.280 1.00 19.68 231 ASP A CA 1
ATOM 1841 C C . ASP A 1 231 ? 36.499 30.767 19.873 1.00 21.56 231 ASP A C 1
ATOM 1842 O O . ASP A 1 231 ? 36.585 31.917 20.326 1.00 21.34 231 ASP A O 1
ATOM 1847 N N . LYS A 1 232 ? 37.480 29.884 19.936 1.00 19.09 232 LYS A N 1
ATOM 1848 C CA . LYS A 1 232 ? 38.868 30.221 20.366 1.00 20.61 232 LYS A CA 1
ATOM 1849 C C . LYS A 1 232 ? 39.361 31.365 19.467 1.00 22.81 232 LYS A C 1
ATOM 1850 O O . LYS A 1 232 ? 39.911 32.413 20.001 1.00 26.08 232 LYS A O 1
ATOM 1856 N N . ALA A 1 233 ? 39.170 31.239 18.164 1.00 21.82 233 ALA A N 1
ATOM 1857 C CA . ALA A 1 233 ? 39.629 32.282 17.217 1.00 25.58 233 ALA A CA 1
ATOM 1858 C C . ALA A 1 233 ? 38.814 33.540 17.460 1.00 23.15 233 ALA A C 1
ATOM 1859 O O . ALA A 1 233 ? 39.469 34.633 17.442 1.00 26.02 233 ALA A O 1
ATOM 1861 N N . ALA A 1 234 ? 37.494 33.456 17.593 1.00 22.43 234 ALA A N 1
ATOM 1862 C CA . ALA A 1 234 ? 36.596 34.601 17.839 1.00 24.30 234 ALA A CA 1
ATOM 1863 C C . ALA A 1 234 ? 37.021 35.348 19.115 1.00 24.24 234 ALA A C 1
ATOM 1864 O O . ALA A 1 234 ? 37.001 36.614 19.060 1.00 26.83 234 ALA A O 1
ATOM 1866 N N . LEU A 1 235 ? 37.368 34.641 20.182 1.00 25.18 235 LEU A N 1
ATOM 1867 C CA . LEU A 1 235 ? 37.867 35.254 21.452 1.00 25.89 235 LEU A CA 1
ATOM 1868 C C . LEU A 1 235 ? 39.171 36.000 21.186 1.00 33.33 235 LEU A C 1
ATOM 1869 O O . LEU A 1 235 ? 39.288 37.158 21.689 1.00 31.61 235 LEU A O 1
ATOM 1874 N N . ALA A 1 236 ? 40.134 35.348 20.531 1.00 28.11 236 ALA A N 1
ATOM 1875 C CA . ALA A 1 236 ? 41.415 35.969 20.137 1.00 30.57 236 ALA A CA 1
ATOM 1876 C C . ALA A 1 236 ? 41.112 37.312 19.460 1.00 31.02 236 ALA A C 1
ATOM 1877 O O . ALA A 1 236 ? 41.701 38.350 19.876 1.00 32.49 236 ALA A O 1
ATOM 1879 N N . LEU A 1 237 ? 40.186 37.345 18.509 1.00 33.98 237 LEU A N 1
ATOM 1880 C CA . LEU A 1 237 ? 39.877 38.578 17.732 1.00 34.07 237 LEU A CA 1
ATOM 1881 C C . LEU A 1 237 ? 39.184 39.610 18.645 1.00 33.97 237 LEU A C 1
ATOM 1882 O O . LEU A 1 237 ? 39.546 40.809 18.583 1.00 34.63 237 LEU A O 1
ATOM 1887 N N . TRP A 1 238 ? 38.251 39.170 19.484 1.00 31.36 238 TRP A N 1
ATOM 1888 C CA . TRP A 1 238 ? 37.499 39.985 20.479 1.00 33.69 238 TRP A CA 1
ATOM 1889 C C . TRP A 1 238 ? 38.483 40.705 21.415 1.00 32.80 238 TRP A C 1
ATOM 1890 O O . TRP A 1 238 ? 38.297 41.936 21.664 1.00 34.32 238 TRP A O 1
ATOM 1901 N N . ARG A 1 239 ? 39.495 39.990 21.901 1.00 32.16 239 ARG A N 1
ATOM 1902 C CA . ARG A 1 239 ? 40.528 40.550 22.811 1.00 36.10 239 ARG A CA 1
ATOM 1903 C C . ARG A 1 239 ? 41.369 41.575 22.052 1.00 40.83 239 ARG A C 1
ATOM 1904 O O . ARG A 1 239 ? 41.688 42.618 22.661 1.00 42.07 239 ARG A O 1
ATOM 1912 N N . ARG A 1 240 ? 41.703 41.296 20.790 1.00 39.84 240 ARG A N 1
ATOM 1913 C CA . ARG A 1 240 ? 42.431 42.246 19.904 1.00 43.39 240 ARG A CA 1
ATOM 1914 C C . ARG A 1 240 ? 41.600 43.517 19.722 1.00 40.72 240 ARG A C 1
ATOM 1915 O O . ARG A 1 240 ? 42.201 44.572 19.730 1.00 42.91 240 ARG A O 1
ATOM 1923 N N . LEU A 1 241 ? 40.272 43.448 19.661 1.00 40.68 241 LEU A N 1
ATOM 1924 C CA . LEU A 1 241 ? 39.419 44.663 19.628 1.00 39.90 241 LEU A CA 1
ATOM 1925 C C . LEU A 1 241 ? 39.338 45.302 21.026 1.00 40.44 241 LEU A C 1
ATOM 1926 O O . LEU A 1 241 ? 38.480 46.192 21.204 1.00 45.14 241 LEU A O 1
ATOM 1931 N N . GLY A 1 242 ? 40.186 44.865 21.970 1.00 41.84 242 GLY A N 1
ATOM 1932 C CA . GLY A 1 242 ? 40.268 45.379 23.353 1.00 42.25 242 GLY A CA 1
ATOM 1933 C C . GLY A 1 242 ? 38.984 45.174 24.140 1.00 48.90 242 GLY A C 1
ATOM 1934 O O . GLY A 1 242 ? 38.816 45.876 25.155 1.00 47.24 242 GLY A O 1
ATOM 1935 N N . ARG A 1 243 ? 38.112 44.239 23.727 1.00 47.37 243 ARG A N 1
ATOM 1936 C CA . ARG A 1 243 ? 36.805 43.975 24.396 1.00 41.47 243 ARG A CA 1
ATOM 1937 C C . ARG A 1 243 ? 37.013 42.969 25.542 1.00 39.36 243 ARG A C 1
ATOM 1938 O O . ARG A 1 243 ? 38.059 42.281 25.557 1.00 37.49 243 ARG A O 1
ATOM 1946 N N . SER A 1 244 ? 36.068 42.916 26.482 1.00 36.63 244 SER A N 1
ATOM 1947 C CA . SER A 1 244 ? 36.195 42.176 27.765 1.00 37.49 244 SER A CA 1
ATOM 1948 C C . SER A 1 244 ? 35.709 40.726 27.628 1.00 38.87 244 SER A C 1
ATOM 1949 O O . SER A 1 244 ? 34.706 40.497 26.923 1.00 35.46 244 SER A O 1
ATOM 1952 N N . ASP A 1 245 ? 36.379 39.806 28.327 1.00 40.22 245 ASP A N 1
ATOM 1953 C CA . ASP A 1 245 ? 35.944 38.393 28.501 1.00 37.56 245 ASP A CA 1
ATOM 1954 C C . ASP A 1 245 ? 34.476 38.383 28.947 1.00 33.54 245 ASP A C 1
ATOM 1955 O O . ASP A 1 245 ? 33.681 37.625 28.414 1.00 35.12 245 ASP A O 1
ATOM 1960 N N . ARG A 1 246 ? 34.115 39.224 29.914 1.00 38.34 246 ARG A N 1
ATOM 1961 C CA . ARG A 1 246 ? 32.729 39.379 30.424 1.00 39.20 246 ARG A CA 1
ATOM 1962 C C . ARG A 1 246 ? 31.777 39.651 29.252 1.00 38.32 246 ARG A C 1
ATOM 1963 O O . ARG A 1 246 ? 30.667 39.065 29.207 1.00 35.56 246 ARG A O 1
ATOM 1971 N N . ALA A 1 247 ? 32.163 40.550 28.342 1.00 34.02 247 ALA A N 1
ATOM 1972 C CA . ALA A 1 247 ? 31.353 40.915 27.160 1.00 32.86 247 ALA A CA 1
ATOM 1973 C C . ALA A 1 247 ? 31.288 39.721 26.173 1.00 26.82 247 ALA A C 1
ATOM 1974 O O . ALA A 1 247 ? 30.188 39.463 25.645 1.00 30.69 247 ALA A O 1
ATOM 1976 N N . PHE A 1 248 ? 32.369 38.940 26.083 1.00 30.70 248 PHE A N 1
ATOM 1977 C CA . PHE A 1 248 ? 32.409 37.738 25.201 1.00 28.60 248 PHE A CA 1
ATOM 1978 C C . PHE A 1 248 ? 31.265 36.805 25.627 1.00 31.38 248 PHE A C 1
ATOM 1979 O O . PHE A 1 248 ? 30.460 36.379 24.761 1.00 28.74 248 PHE A O 1
ATOM 1987 N N . LEU A 1 249 ? 31.112 36.590 26.940 1.00 30.85 249 LEU A N 1
ATOM 1988 C CA . LEU A 1 249 ? 30.066 35.675 27.455 1.00 31.80 249 LEU A CA 1
ATOM 1989 C C . LEU A 1 249 ? 28.654 36.245 27.252 1.00 34.52 249 LEU A C 1
ATOM 1990 O O . LEU A 1 249 ? 27.730 35.416 27.301 1.00 35.59 249 LEU A O 1
ATOM 1995 N N . ARG A 1 250 ? 28.483 37.551 26.968 1.00 34.35 250 ARG A N 1
ATOM 1996 C CA . ARG A 1 250 ? 27.145 38.142 26.652 1.00 36.11 250 ARG A CA 1
ATOM 1997 C C . ARG A 1 250 ? 26.863 38.131 25.145 1.00 32.82 250 ARG A C 1
ATOM 1998 O O . ARG A 1 250 ? 25.737 38.482 24.770 1.00 29.24 250 ARG A O 1
ATOM 2006 N N . ARG A 1 251 ? 27.841 37.807 24.296 1.00 31.58 251 ARG A N 1
ATOM 2007 C CA . ARG A 1 251 ? 27.603 37.731 22.829 1.00 33.53 251 ARG A CA 1
ATOM 2008 C C . ARG A 1 251 ? 26.345 36.906 22.534 1.00 30.33 251 ARG A C 1
ATOM 2009 O O . ARG A 1 251 ? 26.238 35.760 23.038 1.00 35.77 251 ARG A O 1
ATOM 2017 N N . VAL A 1 252 ? 25.505 37.358 21.618 1.00 27.03 252 VAL A N 1
ATOM 2018 C CA . VAL A 1 252 ? 24.324 36.642 21.090 1.00 29.11 252 VAL A CA 1
ATOM 2019 C C . VAL A 1 252 ? 24.637 36.194 19.666 1.00 29.71 252 VAL A C 1
ATOM 2020 O O . VAL A 1 252 ? 24.763 37.029 18.785 1.00 31.31 252 VAL A O 1
ATOM 2024 N N . VAL A 1 253 ? 24.704 34.891 19.438 1.00 26.59 253 VAL A N 1
ATOM 2025 C CA . VAL A 1 253 ? 24.953 34.330 18.088 1.00 23.71 253 VAL A CA 1
ATOM 2026 C C . VAL A 1 253 ? 23.597 33.999 17.452 1.00 26.62 253 VAL A C 1
ATOM 2027 O O . VAL A 1 253 ? 22.956 33.007 17.812 1.00 28.18 253 VAL A O 1
ATOM 2031 N N . VAL A 1 254 ? 23.107 34.823 16.520 1.00 24.11 254 VAL A N 1
ATOM 2032 C CA . VAL A 1 254 ? 21.751 34.615 15.939 1.00 24.96 254 VAL A CA 1
ATOM 2033 C C . VAL A 1 254 ? 21.839 33.672 14.735 1.00 21.38 254 VAL A C 1
ATOM 2034 O O . VAL A 1 254 ? 20.803 33.171 14.255 1.00 25.30 254 VAL A O 1
ATOM 2038 N N . ASP A 1 255 ? 23.045 33.409 14.241 1.00 22.48 255 ASP A N 1
ATOM 2039 C CA . ASP A 1 255 ? 23.172 32.498 13.084 1.00 22.69 255 ASP A CA 1
ATOM 2040 C C . ASP A 1 255 ? 24.611 32.017 13.035 1.00 23.26 255 ASP A C 1
ATOM 2041 O O . ASP A 1 255 ? 25.551 32.804 13.294 1.00 23.63 255 ASP A O 1
ATOM 2046 N N . GLN A 1 256 ? 24.802 30.716 12.779 1.00 20.26 256 GLN A N 1
ATOM 2047 C CA . GLN A 1 256 ? 26.173 30.180 12.632 1.00 19.06 256 GLN A CA 1
ATOM 2048 C C . GLN A 1 256 ? 26.120 29.054 11.609 1.00 16.36 256 GLN A C 1
ATOM 2049 O O . GLN A 1 256 ? 25.174 28.254 11.595 1.00 18.99 256 GLN A O 1
ATOM 2055 N N . GLN A 1 257 ? 27.059 29.118 10.667 1.00 17.94 257 GLN A N 1
ATOM 2056 C CA . GLN A 1 257 ? 27.249 28.111 9.596 1.00 18.16 257 GLN A CA 1
ATOM 2057 C C . GLN A 1 257 ? 28.668 27.610 9.700 1.00 17.05 257 GLN A C 1
ATOM 2058 O O . GLN A 1 257 ? 29.598 28.352 9.971 1.00 17.67 257 GLN A O 1
ATOM 2064 N N . MET A 1 258 ? 28.837 26.296 9.483 1.00 16.46 258 MET A N 1
ATOM 2065 C CA . MET A 1 258 ? 30.118 25.593 9.584 1.00 16.46 258 MET A CA 1
ATOM 2066 C C . MET A 1 258 ? 30.194 24.604 8.436 1.00 16.84 258 MET A C 1
ATOM 2067 O O . MET A 1 258 ? 29.236 23.872 8.156 1.00 17.05 258 MET A O 1
ATOM 2072 N N . CYS A 1 259 ? 31.332 24.605 7.762 1.00 16.64 259 CYS A N 1
ATOM 2073 C CA . CYS A 1 259 ? 31.660 23.520 6.798 1.00 16.38 259 CYS A CA 1
ATOM 2074 C C . CYS A 1 259 ? 32.915 22.815 7.227 1.00 17.47 259 CYS A C 1
ATOM 2075 O O . CYS A 1 259 ? 33.934 23.423 7.538 1.00 16.79 259 CYS A O 1
ATOM 2078 N N . TYR A 1 260 ? 32.808 21.481 7.346 1.00 16.03 260 TYR A N 1
ATOM 2079 C CA . TYR A 1 260 ? 33.890 20.543 7.706 1.00 15.51 260 TYR A CA 1
ATOM 2080 C C . TYR A 1 260 ? 34.562 20.015 6.427 1.00 15.84 260 TYR A C 1
ATOM 2081 O O . TYR A 1 260 ? 34.165 18.990 5.892 1.00 17.77 260 TYR A O 1
ATOM 2090 N N . LEU A 1 261 ? 35.565 20.754 5.924 1.00 16.57 261 LEU A N 1
ATOM 2091 C CA A LEU A 1 261 ? 36.244 20.415 4.640 0.50 17.17 261 LEU A CA 1
ATOM 2092 C CA B LEU A 1 261 ? 36.205 20.399 4.630 0.50 16.00 261 LEU A CA 1
ATOM 2093 C C . LEU A 1 261 ? 37.165 19.222 4.867 1.00 17.06 261 LEU A C 1
ATOM 2094 O O . LEU A 1 261 ? 37.406 18.426 3.909 1.00 18.78 261 LEU A O 1
ATOM 2103 N N . GLY A 1 262 ? 37.682 19.073 6.069 1.00 15.29 262 GLY A N 1
ATOM 2104 C CA . GLY A 1 262 ? 38.580 17.975 6.370 1.00 16.54 262 GLY A CA 1
ATOM 2105 C C . GLY A 1 262 ? 38.642 17.689 7.839 1.00 15.79 262 GLY A C 1
ATOM 2106 O O . GLY A 1 262 ? 38.242 18.558 8.639 1.00 16.34 262 GLY A O 1
ATOM 2107 N N . ASN A 1 263 ? 39.159 16.526 8.154 1.00 16.24 263 ASN A N 1
ATOM 2108 C CA . ASN A 1 263 ? 39.590 16.154 9.505 1.00 15.29 263 ASN A CA 1
ATOM 2109 C C . ASN A 1 263 ? 41.111 16.314 9.623 1.00 17.89 263 ASN A C 1
ATOM 2110 O O . ASN A 1 263 ? 41.689 16.928 8.717 1.00 18.89 263 ASN A O 1
ATOM 2115 N N . ALA A 1 264 ? 41.722 15.866 10.693 1.00 17.44 264 ALA A N 1
ATOM 2116 C CA . ALA A 1 264 ? 43.192 16.112 10.820 1.00 19.48 264 ALA A CA 1
ATOM 2117 C C . ALA A 1 264 ? 43.803 15.077 11.725 1.00 19.17 264 ALA A C 1
ATOM 2118 O O . ALA A 1 264 ? 43.174 14.666 12.699 1.00 18.32 264 ALA A O 1
ATOM 2120 N N . ASP A 1 265 ? 45.059 14.715 11.476 1.00 20.14 265 ASP A N 1
ATOM 2121 C CA . ASP A 1 265 ? 45.763 13.773 12.363 1.00 21.83 265 ASP A CA 1
ATOM 2122 C C . ASP A 1 265 ? 45.968 14.434 13.739 1.00 19.57 265 ASP A C 1
ATOM 2123 O O . ASP A 1 265 ? 46.010 15.672 13.826 1.00 19.92 265 ASP A O 1
ATOM 2128 N N . LEU A 1 266 ? 46.103 13.591 14.730 1.00 19.93 266 LEU A N 1
ATOM 2129 C CA . LEU A 1 266 ? 46.003 14.076 16.127 1.00 21.29 266 LEU A CA 1
ATOM 2130 C C . LEU A 1 266 ? 47.302 14.755 16.547 1.00 24.04 266 LEU A C 1
ATOM 2131 O O . LEU A 1 266 ? 47.282 15.369 17.627 1.00 22.90 266 LEU A O 1
ATOM 2136 N N . ASP A 1 267 ? 48.349 14.735 15.708 1.00 25.35 267 ASP A N 1
ATOM 2137 C CA . ASP A 1 267 ? 49.622 15.458 16.002 1.00 27.66 267 ASP A CA 1
ATOM 2138 C C . ASP A 1 267 ? 49.708 16.728 15.161 1.00 28.97 267 ASP A C 1
ATOM 2139 O O . ASP A 1 267 ? 50.746 17.401 15.189 1.00 27.96 267 ASP A O 1
ATOM 2144 N N . SER A 1 268 ? 48.631 17.131 14.500 1.00 24.20 268 SER A N 1
ATOM 2145 C CA . SER A 1 268 ? 48.598 18.347 13.660 1.00 23.92 268 SER A CA 1
ATOM 2146 C C . SER A 1 268 ? 48.697 19.600 14.516 1.00 22.47 268 SER A C 1
ATOM 2147 O O . SER A 1 268 ? 48.175 19.601 15.658 1.00 24.61 268 SER A O 1
ATOM 2150 N N . VAL A 1 269 ? 49.251 20.666 13.966 1.00 24.31 269 VAL A N 1
ATOM 2151 C CA . VAL A 1 269 ? 49.153 22.068 14.420 1.00 23.70 269 VAL A CA 1
ATOM 2152 C C . VAL A 1 269 ? 48.291 22.786 13.416 1.00 25.50 269 VAL A C 1
ATOM 2153 O O . VAL A 1 269 ? 48.699 22.943 12.255 1.00 25.07 269 VAL A O 1
ATOM 2157 N N . LEU A 1 270 ? 47.123 23.228 13.844 1.00 21.81 270 LEU A N 1
ATOM 2158 C CA . LEU A 1 270 ? 46.158 23.937 12.992 1.00 22.05 270 LEU A CA 1
ATOM 2159 C C . LEU A 1 270 ? 46.399 25.422 13.145 1.00 20.41 270 LEU A C 1
ATOM 2160 O O . LEU A 1 270 ? 47.047 25.819 14.179 1.00 24.39 270 LEU A O 1
ATOM 2165 N N . THR A 1 271 ? 45.836 26.204 12.251 1.00 20.08 271 THR A N 1
ATOM 2166 C CA . THR A 1 271 ? 45.905 27.675 12.249 1.00 22.53 271 THR A CA 1
ATOM 2167 C C . THR A 1 271 ? 44.458 28.159 12.242 1.00 24.01 271 THR A C 1
ATOM 2168 O O . THR A 1 271 ? 43.675 27.737 11.352 1.00 22.48 271 THR A O 1
ATOM 2172 N N . LEU A 1 272 ? 44.078 29.025 13.176 1.00 22.60 272 LEU A N 1
ATOM 2173 C CA . LEU A 1 272 ? 42.726 29.623 13.220 1.00 23.05 272 LEU A CA 1
ATOM 2174 C C . LEU A 1 272 ? 42.840 31.099 12.835 1.00 27.69 272 LEU A C 1
ATOM 2175 O O . LEU A 1 272 ? 43.420 31.873 13.615 1.00 27.33 272 LEU A O 1
ATOM 2180 N N . GLY A 1 273 ? 42.271 31.463 11.695 1.00 25.91 273 GLY A N 1
ATOM 2181 C CA . GLY A 1 273 ? 42.184 32.832 11.173 1.00 24.14 273 GLY A CA 1
ATOM 2182 C C . GLY A 1 273 ? 40.817 33.405 11.372 1.00 28.82 273 GLY A C 1
ATOM 2183 O O . GLY A 1 273 ? 39.836 32.734 11.088 1.00 26.51 273 GLY A O 1
ATOM 2184 N N . ALA A 1 274 ? 40.713 34.639 11.839 1.00 25.80 274 ALA A N 1
ATOM 2185 C CA . ALA A 1 274 ? 39.432 35.301 12.074 1.00 25.20 274 ALA A CA 1
ATOM 2186 C C . ALA A 1 274 ? 39.533 36.746 11.628 1.00 26.57 274 ALA A C 1
ATOM 2187 O O . ALA A 1 274 ? 40.569 37.403 11.943 1.00 29.23 274 ALA A O 1
ATOM 2189 N N . ARG A 1 275 ? 38.449 37.182 11.030 1.00 27.05 275 ARG A N 1
ATOM 2190 C CA . ARG A 1 275 ? 38.184 38.574 10.587 1.00 30.20 275 ARG A CA 1
ATOM 2191 C C . ARG A 1 275 ? 36.751 38.921 10.984 1.00 30.41 275 ARG A C 1
ATOM 2192 O O . ARG A 1 275 ? 35.903 38.023 11.220 1.00 28.04 275 ARG A O 1
ATOM 2200 N N . VAL A 1 276 ? 36.451 40.199 11.064 1.00 28.40 276 VAL A N 1
ATOM 2201 C CA . VAL A 1 276 ? 35.101 40.652 11.414 1.00 29.40 276 VAL A CA 1
ATOM 2202 C C . VAL A 1 276 ? 34.699 41.821 10.521 1.00 32.69 276 VAL A C 1
ATOM 2203 O O . VAL A 1 276 ? 35.555 42.690 10.210 1.00 36.06 276 VAL A O 1
ATOM 2207 N N . ARG A 1 277 ? 33.439 41.818 10.147 1.00 32.62 277 ARG A N 1
ATOM 2208 C CA . ARG A 1 277 ? 32.729 42.955 9.523 1.00 34.73 277 ARG A CA 1
ATOM 2209 C C . ARG A 1 277 ? 31.706 43.536 10.503 1.00 39.37 277 ARG A C 1
ATOM 2210 O O . ARG A 1 277 ? 30.818 42.796 10.976 1.00 34.69 277 ARG A O 1
ATOM 2218 N N . VAL A 1 278 ? 31.741 44.852 10.722 1.00 36.84 278 VAL A N 1
ATOM 2219 C CA . VAL A 1 278 ? 30.751 45.532 11.604 1.00 38.45 278 VAL A CA 1
ATOM 2220 C C . VAL A 1 278 ? 29.633 46.113 10.739 1.00 38.71 278 VAL A C 1
ATOM 2221 O O . VAL A 1 278 ? 29.922 46.615 9.642 1.00 40.26 278 VAL A O 1
ATOM 2225 N N . SER A 1 279 ? 28.399 46.032 11.224 1.00 43.01 279 SER A N 1
ATOM 2226 C CA . SER A 1 279 ? 27.192 46.627 10.603 1.00 44.59 279 SER A CA 1
ATOM 2227 C C . SER A 1 279 ? 27.373 48.146 10.586 1.00 48.45 279 SER A C 1
ATOM 2228 O O . SER A 1 279 ? 28.079 48.658 11.476 1.00 46.90 279 SER A O 1
ATOM 2231 N N . THR A 1 280 ? 26.801 48.816 9.588 1.00 51.76 280 THR A N 1
ATOM 2232 C CA . THR A 1 280 ? 26.816 50.299 9.426 1.00 48.53 280 THR A CA 1
ATOM 2233 C C . THR A 1 280 ? 25.364 50.774 9.351 1.00 54.39 280 THR A C 1
ATOM 2234 O O . THR A 1 280 ? 25.063 51.638 8.515 1.00 59.22 280 THR A O 1
ATOM 2238 N N . GLU A 1 281 ? 24.495 50.199 10.179 1.00 60.95 281 GLU A N 1
ATOM 2239 C CA . GLU A 1 281 ? 23.023 50.197 9.959 1.00 69.40 281 GLU A CA 1
ATOM 2240 C C . GLU A 1 281 ? 22.301 49.838 11.266 1.00 73.45 281 GLU A C 1
ATOM 2241 O O . GLU A 1 281 ? 21.272 50.472 11.551 1.00 73.71 281 GLU A O 1
ATOM 2247 N N . THR A 1 282 ? 22.809 48.845 12.009 1.00 74.18 282 THR A N 1
ATOM 2248 C CA . THR A 1 282 ? 22.339 48.450 13.365 1.00 68.98 282 THR A CA 1
ATOM 2249 C C . THR A 1 282 ? 23.561 48.219 14.250 1.00 63.52 282 THR A C 1
ATOM 2250 O O . THR A 1 282 ? 24.304 47.272 14.018 1.00 61.28 282 THR A O 1
ATOM 2254 N N . PRO A 1 283 ? 23.831 49.085 15.256 1.00 64.56 283 PRO A N 1
ATOM 2255 C CA . PRO A 1 283 ? 25.048 48.977 16.076 1.00 61.98 283 PRO A CA 1
ATOM 2256 C C . PRO A 1 283 ? 25.198 47.642 16.827 1.00 53.56 283 PRO A C 1
ATOM 2257 O O . PRO A 1 283 ? 24.200 47.002 17.082 1.00 49.46 283 PRO A O 1
ATOM 2261 N N . GLY A 1 284 ? 26.441 47.241 17.116 1.00 51.73 284 GLY A N 1
ATOM 2262 C CA . GLY A 1 284 ? 26.775 45.988 17.831 1.00 51.81 284 GLY A CA 1
ATOM 2263 C C . GLY A 1 284 ? 26.649 44.708 16.996 1.00 46.34 284 GLY A C 1
ATOM 2264 O O . GLY A 1 284 ? 27.113 43.662 17.501 1.00 44.51 284 GLY A O 1
ATOM 2265 N N . GLU A 1 285 ? 26.019 44.744 15.812 1.00 38.56 285 GLU A N 1
ATOM 2266 C CA . GLU A 1 285 ? 25.804 43.565 14.926 1.00 36.40 285 GLU A CA 1
ATOM 2267 C C . GLU A 1 285 ? 27.071 43.359 14.091 1.00 37.63 285 GLU A C 1
ATOM 2268 O O . GLU A 1 285 ? 27.467 44.296 13.444 1.00 33.82 285 GLU A O 1
ATOM 2274 N N . GLU A 1 286 ? 27.675 42.161 14.096 1.00 32.53 286 GLU A N 1
ATOM 2275 C CA . GLU A 1 286 ? 28.922 41.848 13.363 1.00 32.45 286 GLU A CA 1
ATOM 2276 C C . GLU A 1 286 ? 28.806 40.484 12.654 1.00 33.63 286 GLU A C 1
ATOM 2277 O O . GLU A 1 286 ? 28.005 39.614 13.098 1.00 32.89 286 GLU A O 1
ATOM 2283 N N . LEU A 1 287 ? 29.646 40.300 11.640 1.00 29.28 287 LEU A N 1
ATOM 2284 C CA . LEU A 1 287 ? 29.872 39.010 10.934 1.00 26.21 287 LEU A CA 1
ATOM 2285 C C . LEU A 1 287 ? 31.292 38.587 11.208 1.00 28.70 287 LEU A C 1
ATOM 2286 O O . LEU A 1 287 ? 32.237 39.258 10.750 1.00 28.80 287 LEU A O 1
ATOM 2291 N N . VAL A 1 288 ? 31.481 37.433 11.852 1.00 23.95 288 VAL A N 1
ATOM 2292 C CA . VAL A 1 288 ? 32.846 36.941 12.122 1.00 24.19 288 VAL A CA 1
ATOM 2293 C C . VAL A 1 288 ? 33.095 35.724 11.224 1.00 27.05 288 VAL A C 1
ATOM 2294 O O . VAL A 1 288 ? 32.269 34.767 11.251 1.00 25.83 288 VAL A O 1
ATOM 2298 N N . ASP A 1 289 ? 34.179 35.740 10.479 1.00 23.92 289 ASP A N 1
ATOM 2299 C CA . ASP A 1 289 ? 34.547 34.618 9.597 1.00 21.71 289 ASP A CA 1
ATOM 2300 C C . ASP A 1 289 ? 35.780 33.960 10.184 1.00 22.62 289 ASP A C 1
ATOM 2301 O O . ASP A 1 289 ? 36.744 34.624 10.509 1.00 23.32 289 ASP A O 1
ATOM 2306 N N . VAL A 1 290 ? 35.767 32.619 10.306 1.00 21.41 290 VAL A N 1
ATOM 2307 C CA . VAL A 1 290 ? 36.910 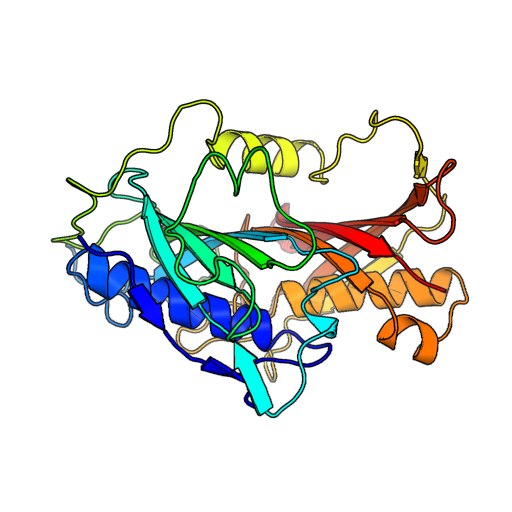31.856 10.832 1.00 21.49 290 VAL A CA 1
ATOM 2308 C C . VAL A 1 290 ? 37.261 30.787 9.814 1.00 20.77 290 VAL A C 1
ATOM 2309 O O . VAL A 1 290 ? 36.360 30.066 9.323 1.00 20.76 290 VAL A O 1
ATOM 2313 N N . VAL A 1 291 ? 38.531 30.689 9.523 1.00 20.93 291 VAL A N 1
ATOM 2314 C CA . VAL A 1 291 ? 39.055 29.628 8.636 1.00 20.31 291 VAL A CA 1
ATOM 2315 C C . VAL A 1 291 ? 40.045 28.826 9.438 1.00 20.34 291 VAL A C 1
ATOM 2316 O O . VAL A 1 291 ? 40.986 29.381 10.030 1.00 22.24 291 VAL A O 1
ATOM 2320 N N . ILE A 1 292 ? 39.902 27.507 9.410 1.00 19.16 292 ILE A N 1
ATOM 2321 C CA . ILE A 1 292 ? 40.839 26.594 10.090 1.00 19.31 292 ILE A CA 1
ATOM 2322 C C . ILE A 1 292 ? 41.694 25.909 9.033 1.00 22.27 292 ILE A C 1
ATOM 2323 O O . ILE A 1 292 ? 41.148 25.228 8.158 1.00 20.35 292 ILE A O 1
ATOM 2328 N N . SER A 1 293 ? 43.011 26.108 9.082 1.00 19.04 293 SER A N 1
ATOM 2329 C CA . SER A 1 293 ? 43.963 25.494 8.136 1.00 21.10 293 SER A CA 1
ATOM 2330 C C . SER A 1 293 ? 44.809 24.444 8.815 1.00 21.09 293 SER A C 1
ATOM 2331 O O . SER A 1 293 ? 45.096 24.539 10.007 1.00 21.51 293 SER A O 1
ATOM 2334 N N . ASP A 1 294 ? 45.297 23.484 8.029 1.00 20.16 294 ASP A N 1
ATOM 2335 C CA . ASP A 1 294 ? 46.321 22.479 8.356 1.00 24.05 294 ASP A CA 1
ATOM 2336 C C . ASP A 1 294 ? 47.503 22.781 7.433 1.00 23.16 294 ASP A C 1
ATOM 2337 O O . ASP A 1 294 ? 47.515 22.256 6.313 1.00 23.82 294 ASP A O 1
ATOM 2342 N N . ARG A 1 295 ? 48.338 23.739 7.836 1.00 24.91 295 ARG A N 1
ATOM 2343 C CA . ARG A 1 295 ? 49.427 24.256 6.948 1.00 27.71 295 ARG A CA 1
ATOM 2344 C C . ARG A 1 295 ? 50.269 23.117 6.361 1.00 28.37 295 ARG A C 1
ATOM 2345 O O . ARG A 1 295 ? 50.568 23.212 5.139 1.00 27.60 295 ARG A O 1
ATOM 2353 N N . ASP A 1 296 ? 50.694 22.132 7.160 1.00 26.07 296 ASP A N 1
ATOM 2354 C CA . ASP A 1 296 ? 51.599 21.018 6.781 1.00 28.92 296 ASP A CA 1
ATOM 2355 C C . ASP A 1 296 ? 51.002 20.205 5.641 1.00 30.92 296 ASP A C 1
ATOM 2356 O O . ASP A 1 296 ? 51.790 19.601 4.873 1.00 30.37 296 ASP A O 1
ATOM 2361 N N . SER A 1 297 ? 49.669 20.105 5.544 1.00 26.48 297 SER A N 1
ATOM 2362 C CA . SER A 1 297 ? 49.035 19.346 4.435 1.00 25.06 297 SER A CA 1
ATOM 2363 C C . SER A 1 297 ? 48.510 20.290 3.363 1.00 23.29 297 SER A C 1
ATOM 2364 O O . SER A 1 297 ? 47.992 19.775 2.335 1.00 27.27 297 SER A O 1
ATOM 2367 N N . GLY A 1 298 ? 48.587 21.602 3.536 1.00 22.40 298 GLY A N 1
ATOM 2368 C CA . GLY A 1 298 ? 48.068 22.589 2.586 1.00 20.55 298 GLY A CA 1
ATOM 2369 C C . GLY A 1 298 ? 46.558 22.584 2.419 1.00 22.41 298 GLY A C 1
ATOM 2370 O O . GLY A 1 298 ? 46.022 23.032 1.384 1.00 22.53 298 GLY A O 1
ATOM 2371 N N . ARG A 1 299 ? 45.839 22.232 3.497 1.00 22.37 299 ARG A N 1
ATOM 2372 C CA . ARG A 1 299 ? 44.361 22.108 3.441 1.00 22.37 299 ARG A CA 1
ATOM 2373 C C . ARG A 1 299 ? 43.691 23.129 4.325 1.00 20.99 299 ARG A C 1
ATOM 2374 O O . ARG A 1 299 ? 44.132 23.292 5.490 1.00 20.61 299 ARG A O 1
ATOM 2382 N N . VAL A 1 300 ? 42.635 23.726 3.799 1.00 18.35 300 VAL A N 1
ATOM 2383 C CA . VAL A 1 300 ? 41.592 24.420 4.594 1.00 18.29 300 VAL A CA 1
ATOM 2384 C C . VAL A 1 300 ? 40.668 23.316 5.105 1.00 19.06 300 VAL A C 1
ATOM 2385 O O . VAL A 1 300 ? 40.107 22.526 4.254 1.00 20.43 300 VAL A O 1
ATOM 2389 N N . ILE A 1 301 ? 40.588 23.141 6.420 1.00 18.83 301 ILE A N 1
ATOM 2390 C CA . ILE A 1 301 ? 39.760 22.007 6.946 1.00 18.18 301 ILE A CA 1
ATOM 2391 C C . ILE A 1 301 ? 38.435 22.552 7.474 1.00 17.95 301 ILE A C 1
ATOM 2392 O O . ILE A 1 301 ? 37.536 21.697 7.717 1.00 17.71 301 ILE A O 1
ATOM 2397 N N . ALA A 1 302 ? 38.251 23.835 7.713 1.00 17.77 302 ALA A N 1
ATOM 2398 C CA . ALA A 1 302 ? 36.919 24.320 8.111 1.00 15.50 302 ALA A CA 1
ATOM 2399 C C . ALA A 1 302 ? 36.734 25.790 7.739 1.00 17.02 302 ALA A C 1
ATOM 2400 O O . ALA A 1 302 ? 37.703 26.589 7.846 1.00 19.54 302 ALA A O 1
ATOM 2402 N N . VAL A 1 303 ? 35.507 26.155 7.470 1.00 16.95 303 VAL A N 1
ATOM 2403 C CA . VAL A 1 303 ? 35.079 27.583 7.339 1.00 18.28 303 VAL A CA 1
ATOM 2404 C C . VAL A 1 303 ? 33.877 27.749 8.253 1.00 17.37 303 VAL A C 1
ATOM 2405 O O . VAL A 1 303 ? 32.920 26.940 8.181 1.00 17.41 303 VAL A O 1
ATOM 2409 N N . SER A 1 304 ? 33.787 28.881 8.986 1.00 17.74 304 SER A N 1
ATOM 2410 C CA . SER A 1 304 ? 32.577 29.221 9.765 1.00 18.15 304 SER A CA 1
ATOM 2411 C C . SER A 1 304 ? 32.300 30.727 9.650 1.00 16.43 304 SER A C 1
ATOM 2412 O O . SER A 1 304 ? 33.296 31.499 9.693 1.00 21.59 304 SER A O 1
ATOM 2415 N N . THR A 1 305 ? 31.042 31.079 9.627 1.00 19.03 305 THR A N 1
ATOM 2416 C CA . THR A 1 305 ? 30.606 32.477 9.739 1.00 20.28 305 THR A CA 1
ATOM 2417 C C . THR A 1 305 ? 29.588 32.549 10.879 1.00 21.93 305 THR A C 1
ATOM 2418 O O . THR A 1 305 ? 28.594 31.746 10.888 1.00 20.33 305 THR A O 1
ATOM 2422 N N . LEU A 1 306 ? 29.804 33.490 11.809 1.00 21.96 306 LEU A N 1
ATOM 2423 C CA . LEU A 1 306 ? 28.858 33.794 12.902 1.00 21.98 306 LEU A CA 1
ATOM 2424 C C . LEU A 1 306 ? 28.259 35.166 12.675 1.00 23.18 306 LEU A C 1
ATOM 2425 O O . LEU A 1 306 ? 29.063 36.134 12.575 1.00 24.25 306 LEU A O 1
ATOM 2430 N N . HIS A 1 307 ? 26.958 35.213 12.683 1.00 22.74 307 HIS A N 1
ATOM 2431 C CA . HIS A 1 307 ? 26.169 36.477 12.741 1.00 25.77 307 HIS A CA 1
ATOM 2432 C C . HIS A 1 307 ? 25.898 36.772 14.211 1.00 27.58 307 HIS A C 1
ATOM 2433 O O . HIS A 1 307 ? 25.105 36.000 14.824 1.00 24.95 307 HIS A O 1
ATOM 2440 N N . THR A 1 308 ? 26.571 37.793 14.764 1.00 28.36 308 THR A N 1
ATOM 2441 C CA . THR A 1 308 ? 26.531 38.128 16.218 1.00 29.90 308 THR A CA 1
ATOM 2442 C C . THR A 1 308 ? 25.852 39.495 16.478 1.00 35.97 308 THR A C 1
ATOM 2443 O O . THR A 1 308 ? 25.672 40.315 15.534 1.00 32.01 308 THR A O 1
ATOM 2447 N N . GLN A 1 309 ? 25.406 39.667 17.720 1.00 40.94 309 GLN A N 1
ATOM 2448 C CA . GLN A 1 309 ? 24.912 40.932 18.323 1.00 42.16 309 GLN A CA 1
ATOM 2449 C C . GLN A 1 309 ? 25.574 41.044 19.702 1.00 48.18 309 GLN A C 1
ATOM 2450 O O . GLN A 1 309 ? 25.760 40.009 20.372 1.00 39.07 309 GLN A O 1
ATOM 2456 N N . HIS A 1 310 ? 26.041 42.224 20.091 1.00 51.38 310 HIS A N 1
ATOM 2457 C CA A HIS A 1 310 ? 26.842 42.368 21.335 0.50 54.14 310 HIS A CA 1
ATOM 2458 C CA B HIS A 1 310 ? 26.856 42.374 21.326 0.50 53.44 310 HIS A CA 1
ATOM 2459 C C . HIS A 1 310 ? 26.684 43.781 21.907 1.00 54.26 310 HIS A C 1
ATOM 2460 O O . HIS A 1 310 ? 25.943 44.575 21.288 1.00 51.90 310 HIS A O 1
ATOM 2473 N N . ASP A 1 311 ? 27.341 44.015 23.053 1.00 56.69 311 ASP A N 1
ATOM 2474 C CA . ASP A 1 311 ? 27.374 45.266 23.855 1.00 56.51 311 ASP A CA 1
ATOM 2475 C C . ASP A 1 311 ? 28.771 45.435 24.484 1.00 57.42 311 ASP A C 1
ATOM 2476 O O . ASP A 1 311 ? 29.864 45.114 23.960 1.00 55.76 311 ASP A O 1
#

InterPro domains:
  IPR024091 LnmK-like bifunctional acyltransferase/decarboxylase domain [TIGR04098] (16-305)
  IPR029069 HotDog domain superfamily [SSF54637] (213-277)
  IPR040718 LnmK, N-terminal [PF18238] (16-189)

Nearest PDB structures (foldseek):
  6x7l-assembly1_A  TM=1.003E+00  e=2.452E-61  Streptomyces atroolivaceus
  4hzp-assembly1_A-2  TM=1.001E+00  e=1.149E-56  Streptomyces atroolivaceus
  6u5v-assembly1_B  TM=3.956E-01  e=1.026E-06  Candida albicans
  2o5u-assembly1_B-2  TM=7.342E-01  e=1.263E-02  Pseudomonas aeruginosa
  5vpj-assembly1_D  TM=6.588E-01  e=4.897E-03  Actinomadura verrucosospora

Radius of gyration: 18.89 Å; Cα contacts (8 Å, |Δi|>4): 720; chains: 1; bounding box: 50×55×39 Å

Solvent-accessible surface area: 13668 Å² total; per-residue (Å²): 114,112,64,58,73,61,100,6,54,5,109,86,45,0,8,34,104,55,26,90,8,14,8,29,0,2,76,9,0,54,89,5,0,24,66,8,0,113,18,87,1,114,64,10,131,26,91,92,41,84,55,3,28,0,28,18,21,2,0,36,9,49,14,8,157,99,1,22,33,59,31,10,82,131,32,29,151,1,16,0,0,1,2,1,12,25,25,31,64,66,5,0,0,0,0,0,0,0,2,88,46,80,47,143,84,8,134,28,85,16,60,33,85,4,1,49,104,177,49,108,75,15,7,0,1,0,3,0,0,0,82,1,19,12,56,65,46,137,75,28,4,44,111,55,68,159,14,29,8,85,52,14,108,19,76,64,1,62,120,25,67,101,90,26,33,2,72,63,59,6,125,106,1,96,104,36,66,2,29,49,56,95,124,56,113,27,41,133,87,26,120,58,70,11,119,32,92,13,81,12,43,122,139,191,16,49,41,87,63,25,12,5,78,26,0,3,2,12,47,6,0,34,90,0,6,41,24,4,8,126,154,43,70,59,42,45,155,6,29,121,127,34,35,26,13,8,18,10,0,0,16,45,16,20,0,37,59,132,16,68,0,9,0,20,5,51,1,4,24,16,80,141,67,137,28,29,4,0,9,3,0,32,0,29,4,143,141,43,71,60,55,0,0,0,0,5,0,31,1,57,40,114

CATH classification: 3.10.129.10

B-factor: mean 28.16, std 11.59, range [12.12, 96.65]

Secondary structure (DSSP, 8-state):
---EEEEEE--GGG-SSSSHHHHHHHHHHHHHHHHHTTS-STT-B-TTS-B-EEEEEEEEEE-BTTB-GGG--TT-EEEEEEEEEE--SSEEEEEEEEEETT-TTTTPPP-HHHHHT-PPTTEEEEEEEEEEEE-SSTT--SS-EE---TT---TTSPP--GGG-HHHHHHHHHHHSSSS-TT-SSEEEEEEEEEEEEE--TTTSB-TTSSBPHHHHHHHHHHHHHHHHHHTT--HHHHHH-EEEEEEEEE-----TT-EEEEEEEEEEESSSTTEEEEEEEEEEGGGTEEEEEEEEEEE--

GO terms:
  GO:0016417 S-acyltransferase activity (F, IMP)